Protein AF-A0A180FNV4-F1 (afdb_monomer)

Structure (mmCIF, N/CA/C/O backbone):
data_AF-A0A180FNV4-F1
#
_entry.id   AF-A0A180FNV4-F1
#
loop_
_atom_site.group_PDB
_atom_site.id
_atom_site.type_symbol
_atom_site.label_atom_id
_atom_site.label_alt_id
_atom_site.label_comp_id
_atom_site.label_asym_id
_atom_site.label_entity_id
_atom_site.label_seq_id
_atom_site.pdbx_PDB_ins_code
_atom_site.Cartn_x
_atom_site.Cartn_y
_atom_site.Cartn_z
_atom_site.occupancy
_atom_site.B_iso_or_equiv
_atom_site.auth_seq_id
_atom_site.auth_comp_id
_atom_site.auth_asym_id
_atom_site.auth_atom_id
_atom_site.pdbx_PDB_model_num
ATOM 1 N N . MET A 1 1 ? -26.289 5.966 24.936 1.00 64.12 1 MET A N 1
ATOM 2 C CA . MET A 1 1 ? -25.192 5.374 25.743 1.00 64.12 1 MET A CA 1
ATOM 3 C C . MET A 1 1 ? -24.768 6.321 26.864 1.00 64.12 1 MET A C 1
ATOM 5 O O . MET A 1 1 ? -25.242 6.117 27.969 1.00 64.12 1 MET A O 1
ATOM 9 N N . ARG A 1 2 ? -24.013 7.408 26.611 1.00 72.69 2 ARG A N 1
ATOM 10 C CA . ARG A 1 2 ? -23.673 8.396 27.668 1.00 72.69 2 ARG A CA 1
ATOM 11 C C . ARG A 1 2 ? -24.896 9.111 28.253 1.00 72.69 2 ARG A C 1
ATOM 13 O O . ARG A 1 2 ? -25.048 9.165 29.462 1.00 72.69 2 ARG A O 1
ATOM 20 N N . GLN A 1 3 ? -25.823 9.547 27.396 1.00 78.12 3 GLN A N 1
ATOM 21 C CA . GLN A 1 3 ? -27.130 10.078 27.822 1.00 78.12 3 GLN A CA 1
ATOM 22 C C . GLN A 1 3 ? -27.986 9.053 28.588 1.00 78.12 3 GLN A C 1
ATOM 24 O O . GLN A 1 3 ? -28.911 9.433 29.289 1.00 78.12 3 GLN A O 1
ATOM 29 N N . ALA A 1 4 ? -27.668 7.760 28.469 1.00 85.19 4 ALA A N 1
ATOM 30 C CA . ALA A 1 4 ? -28.333 6.681 29.194 1.00 85.19 4 ALA A CA 1
ATOM 31 C C . ALA A 1 4 ? -27.555 6.259 30.460 1.00 85.19 4 ALA A C 1
ATOM 33 O O . ALA A 1 4 ? -27.810 5.188 30.996 1.00 85.19 4 ALA A O 1
ATOM 34 N N . GLY A 1 5 ? -26.570 7.052 30.909 1.00 81.69 5 GLY A N 1
ATOM 35 C CA . GLY A 1 5 ? -25.791 6.788 32.126 1.00 81.69 5 GLY A CA 1
ATOM 36 C C . GLY A 1 5 ? -24.771 5.651 32.017 1.00 81.69 5 GLY A C 1
ATOM 37 O O . GLY A 1 5 ? -24.185 5.264 33.023 1.00 81.69 5 GLY A O 1
ATOM 38 N N . ILE A 1 6 ? -24.535 5.110 30.817 1.00 81.44 6 ILE A N 1
ATOM 39 C CA . ILE A 1 6 ? -23.569 4.025 30.615 1.00 81.44 6 ILE A CA 1
ATOM 40 C C . ILE A 1 6 ? -22.159 4.635 30.586 1.00 81.44 6 ILE A C 1
ATOM 42 O O . ILE A 1 6 ? -21.882 5.440 29.684 1.00 81.44 6 ILE A O 1
ATOM 46 N N . PRO A 1 7 ? -21.262 4.273 31.528 1.00 69.75 7 PRO A N 1
ATOM 47 C CA . PRO A 1 7 ? -19.890 4.756 31.526 1.00 69.75 7 PRO A CA 1
ATOM 48 C C . PRO A 1 7 ? -19.184 4.208 30.287 1.00 69.75 7 PRO A C 1
ATOM 50 O O . PRO A 1 7 ? -18.966 3.006 30.147 1.00 69.75 7 PRO A O 1
ATOM 53 N N . LEU A 1 8 ? -18.855 5.104 29.360 1.00 70.81 8 LEU A N 1
ATOM 54 C CA . LEU A 1 8 ? -18.006 4.775 28.226 1.00 70.81 8 LEU A CA 1
ATOM 55 C C . LEU A 1 8 ? -16.572 5.173 28.576 1.00 70.81 8 LEU A C 1
ATOM 57 O O . LEU A 1 8 ? -16.383 6.299 29.044 1.00 70.81 8 LEU A O 1
ATOM 61 N N . PRO A 1 9 ? -15.574 4.310 28.316 1.00 69.81 9 PRO A N 1
ATOM 62 C CA . PRO A 1 9 ? -14.176 4.699 28.421 1.00 69.81 9 PRO A CA 1
ATOM 63 C C . PRO A 1 9 ? -13.939 5.999 27.648 1.00 69.81 9 PRO A C 1
ATOM 65 O O . PRO A 1 9 ? -14.441 6.163 26.531 1.00 69.81 9 PRO A O 1
ATOM 68 N N . GLU A 1 10 ? -13.197 6.936 28.236 1.00 66.25 10 GLU A N 1
ATOM 69 C CA . GLU A 1 10 ? -12.712 8.074 27.466 1.00 66.25 10 GLU A CA 1
ATOM 70 C C . GLU A 1 10 ? -11.738 7.573 26.407 1.00 66.25 10 GLU A C 1
ATOM 72 O O . GLU A 1 10 ? -10.790 6.835 26.694 1.00 66.25 10 GLU A O 1
ATOM 77 N N . GLU A 1 11 ? -11.999 7.948 25.159 1.00 66.00 11 GLU A N 1
ATOM 78 C CA . GLU A 1 11 ? -11.097 7.603 24.078 1.00 66.00 11 GLU A CA 1
ATOM 79 C C . GLU A 1 11 ? -9.793 8.371 24.261 1.00 66.00 11 GLU A C 1
ATOM 81 O O . GLU A 1 11 ? -9.773 9.603 24.310 1.00 66.00 11 GLU A O 1
ATOM 86 N N . LYS A 1 12 ? -8.685 7.633 24.365 1.00 74.56 12 LYS A N 1
ATOM 87 C CA . LYS A 1 12 ? -7.359 8.243 24.388 1.00 74.56 12 LYS A CA 1
ATOM 88 C C . LYS A 1 12 ? -7.135 8.945 23.053 1.00 74.56 12 LYS A C 1
ATOM 90 O O . LYS A 1 12 ? -7.016 8.286 22.020 1.00 74.56 12 LYS A O 1
ATOM 95 N N . ARG A 1 13 ? -7.065 10.276 23.098 1.00 83.56 13 ARG A N 1
ATOM 96 C CA . ARG A 1 13 ? -6.615 11.098 21.972 1.00 83.56 13 ARG A CA 1
ATOM 97 C C . ARG A 1 13 ? -5.191 10.697 21.585 1.00 83.56 13 ARG A C 1
ATOM 99 O O . ARG A 1 13 ? -4.397 10.287 22.432 1.00 83.56 13 ARG A O 1
ATOM 106 N N . GLY A 1 14 ? -4.872 10.837 20.307 1.00 88.75 14 GLY A N 1
ATOM 107 C CA . GLY A 1 14 ? -3.588 10.457 19.731 1.00 88.75 14 GLY A CA 1
ATOM 108 C C . GLY A 1 14 ? -3.725 9.418 18.623 1.00 88.75 14 GLY A C 1
ATOM 109 O O . GLY A 1 14 ? -4.726 8.725 18.501 1.00 88.75 14 GLY A O 1
ATOM 110 N N . ILE A 1 15 ? -2.686 9.282 17.807 1.00 93.62 15 ILE A N 1
ATOM 111 C CA . ILE A 1 15 ? -2.648 8.248 16.770 1.00 93.62 15 ILE A CA 1
ATOM 112 C C . ILE A 1 15 ? -2.238 6.927 17.418 1.00 93.62 15 ILE A C 1
ATOM 114 O O . ILE A 1 15 ? -1.145 6.813 17.976 1.00 93.62 15 ILE A O 1
ATOM 118 N N . ARG A 1 16 ? -3.100 5.916 17.350 1.00 93.25 16 ARG A N 1
ATOM 119 C CA . ARG A 1 16 ? -2.854 4.6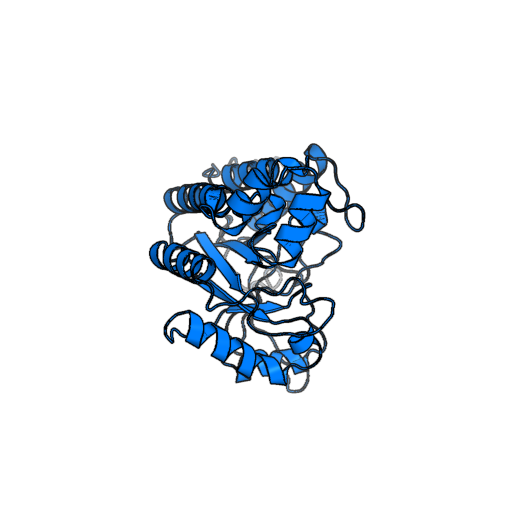00 17.947 1.00 93.25 16 ARG A CA 1
ATOM 120 C C . ARG A 1 16 ? -1.769 3.834 17.197 1.00 93.25 16 ARG A C 1
ATOM 122 O O . ARG A 1 16 ? -0.873 3.276 17.830 1.00 93.25 16 ARG A O 1
ATOM 129 N N . LYS A 1 17 ? -1.860 3.810 15.867 1.00 95.94 17 LYS A N 1
ATOM 130 C CA . LYS A 1 17 ? -0.947 3.072 14.992 1.00 95.94 17 LYS A CA 1
ATOM 131 C C . LYS A 1 17 ? -0.804 3.763 13.640 1.00 95.94 17 LYS A C 1
ATOM 133 O O . LYS A 1 17 ? -1.731 4.424 13.182 1.00 95.94 17 LYS A O 1
ATOM 138 N N . ILE A 1 18 ? 0.358 3.603 13.027 1.00 98.00 18 ILE A N 1
ATOM 139 C CA . ILE A 1 18 ? 0.720 4.137 11.721 1.00 98.00 18 ILE A CA 1
ATOM 140 C C . ILE A 1 18 ? 1.143 2.956 10.848 1.00 98.00 18 ILE A C 1
ATOM 142 O O . ILE A 1 18 ? 2.023 2.179 11.227 1.00 98.00 18 ILE A O 1
ATOM 146 N N . TYR A 1 19 ? 0.517 2.830 9.684 1.00 98.19 19 TYR A N 1
ATOM 147 C CA . TYR A 1 19 ? 0.890 1.880 8.646 1.00 98.19 19 TYR A CA 1
ATOM 148 C C . TYR A 1 19 ? 1.393 2.639 7.425 1.00 98.19 19 TYR A C 1
ATOM 150 O O . TYR A 1 19 ? 0.634 3.351 6.767 1.00 98.19 19 TYR A O 1
ATOM 158 N N . LEU A 1 20 ? 2.674 2.459 7.123 1.00 98.12 20 LEU A N 1
ATOM 159 C CA . LEU A 1 20 ? 3.317 2.983 5.924 1.00 98.12 20 LEU A CA 1
ATOM 160 C C . LEU A 1 20 ? 3.262 1.884 4.864 1.00 98.12 20 LEU A C 1
ATOM 162 O O . LEU A 1 20 ? 4.067 0.954 4.870 1.00 98.12 20 LEU A O 1
ATOM 166 N N . THR A 1 21 ? 2.243 1.921 4.014 1.00 98.31 21 THR A N 1
ATOM 167 C CA . THR A 1 21 ? 1.959 0.841 3.065 1.00 98.31 21 THR A CA 1
ATOM 168 C C . THR A 1 21 ? 2.435 1.181 1.659 1.00 98.31 21 THR A C 1
ATOM 170 O O . THR A 1 21 ? 2.366 2.335 1.234 1.00 98.31 21 THR A O 1
ATOM 173 N N . ARG A 1 22 ? 2.907 0.168 0.931 1.00 97.25 22 ARG A N 1
ATOM 174 C CA . ARG A 1 22 ? 3.453 0.294 -0.421 1.00 97.25 22 ARG A CA 1
ATOM 175 C C . ARG A 1 22 ? 2.861 -0.772 -1.320 1.00 97.25 22 ARG A C 1
ATOM 177 O O . ARG A 1 22 ? 2.972 -1.952 -0.989 1.00 97.25 22 ARG A O 1
ATOM 184 N N . ASP A 1 23 ? 2.355 -0.355 -2.467 1.00 96.62 23 ASP A N 1
ATOM 185 C CA . ASP A 1 23 ? 2.001 -1.271 -3.547 1.00 96.62 23 ASP A CA 1
ATOM 186 C C . ASP A 1 2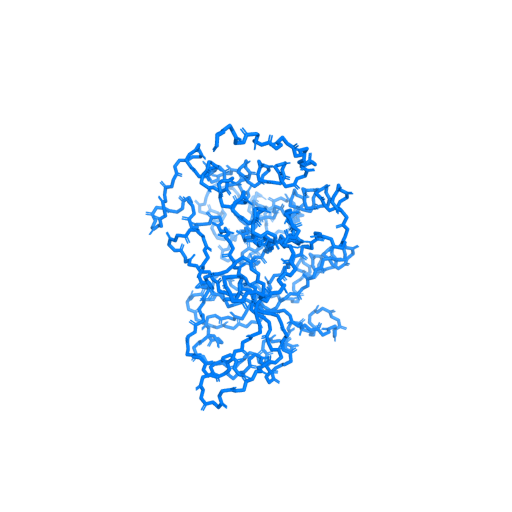3 ? 3.178 -1.291 -4.523 1.00 96.62 23 ASP A C 1
ATOM 188 O O . ASP A 1 23 ? 3.609 -0.262 -5.052 1.00 96.62 23 ASP A O 1
ATOM 192 N N . VAL A 1 24 ? 3.805 -2.462 -4.651 1.00 94.25 24 VAL A N 1
ATOM 193 C CA . VAL A 1 24 ? 5.009 -2.649 -5.466 1.00 94.25 24 VAL A CA 1
ATOM 194 C C . VAL A 1 24 ? 4.581 -3.075 -6.866 1.00 94.25 24 VAL A C 1
ATOM 196 O O . VAL A 1 24 ? 4.781 -4.219 -7.258 1.00 94.25 24 VAL A O 1
ATOM 199 N N . ASP A 1 25 ? 3.975 -2.170 -7.630 1.00 90.75 25 ASP A N 1
ATOM 200 C CA . ASP A 1 25 ? 3.419 -2.499 -8.957 1.00 90.75 25 ASP A CA 1
ATOM 201 C C . ASP A 1 25 ? 4.489 -2.478 -10.046 1.00 90.75 25 ASP A C 1
ATOM 203 O O . ASP A 1 25 ? 4.591 -3.366 -10.893 1.00 90.75 25 ASP A O 1
ATOM 207 N N . ALA A 1 26 ? 5.339 -1.454 -10.003 1.00 89.50 26 ALA A N 1
ATOM 208 C CA . ALA A 1 26 ? 6.386 -1.215 -10.983 1.00 89.50 26 ALA A CA 1
ATOM 209 C C . ALA A 1 26 ? 7.716 -0.927 -10.270 1.00 89.50 26 ALA A C 1
ATOM 211 O O . ALA A 1 26 ? 8.152 0.224 -10.218 1.00 89.50 26 ALA A O 1
ATOM 212 N N . PRO A 1 27 ? 8.403 -1.953 -9.732 1.00 89.50 27 PRO A N 1
ATOM 213 C CA . PRO A 1 27 ? 9.655 -1.768 -8.992 1.00 89.50 27 PRO A CA 1
ATOM 214 C C . PRO A 1 27 ? 10.792 -1.191 -9.849 1.00 89.50 27 PRO A C 1
ATOM 216 O O . PRO A 1 27 ? 11.736 -0.620 -9.310 1.00 89.50 27 PRO A O 1
ATOM 219 N N . PHE A 1 28 ? 10.709 -1.342 -11.177 1.00 89.75 28 PHE A N 1
ATOM 220 C CA . PHE A 1 28 ? 11.724 -0.899 -12.132 1.00 89.75 28 PHE A CA 1
ATOM 221 C C . PHE A 1 28 ? 11.090 -0.368 -13.419 1.00 89.75 28 PHE A C 1
ATOM 223 O O . PHE A 1 28 ? 10.106 -0.927 -13.910 1.00 89.75 28 PHE A O 1
ATOM 230 N N . LEU A 1 29 ? 11.712 0.644 -14.020 1.00 84.12 29 LEU A N 1
ATOM 231 C CA . LEU A 1 29 ? 11.295 1.247 -15.281 1.00 84.12 29 LEU A CA 1
ATOM 232 C C . LEU A 1 29 ? 11.951 0.577 -16.498 1.00 84.12 29 LEU A C 1
ATOM 234 O O . LEU A 1 29 ? 11.275 0.296 -17.490 1.00 84.12 29 LEU A O 1
ATOM 238 N N . TYR A 1 30 ? 13.257 0.297 -16.440 1.00 82.56 30 TYR A N 1
ATOM 239 C CA . TYR A 1 30 ? 14.044 -0.092 -17.623 1.00 82.56 30 TYR A CA 1
ATOM 240 C C . TYR A 1 30 ? 14.541 -1.537 -17.624 1.00 82.56 30 TYR A C 1
ATOM 242 O O . TYR A 1 30 ? 15.092 -2.002 -18.624 1.00 82.56 30 TYR A O 1
ATOM 250 N N . ARG A 1 31 ? 14.320 -2.280 -16.540 1.00 80.62 31 ARG A N 1
ATOM 251 C CA . ARG A 1 31 ? 14.880 -3.632 -16.381 1.00 80.62 31 ARG A CA 1
ATOM 252 C C . ARG A 1 31 ? 14.177 -4.736 -17.153 1.00 80.62 31 ARG A C 1
ATOM 254 O O . ARG A 1 31 ? 14.770 -5.777 -17.432 1.00 80.62 31 ARG A O 1
ATOM 261 N N . SER A 1 32 ? 12.928 -4.520 -17.548 1.00 78.88 32 SER A N 1
ATOM 262 C CA . SER A 1 32 ? 12.251 -5.437 -18.465 1.00 78.88 32 SER A CA 1
ATOM 263 C C . SER A 1 32 ? 12.742 -5.228 -19.904 1.00 78.88 32 SER A C 1
ATOM 265 O O . SER A 1 32 ? 13.242 -4.165 -20.260 1.00 78.88 32 SER A O 1
ATOM 267 N N . TRP A 1 33 ? 12.568 -6.219 -20.786 1.00 71.75 33 TRP A N 1
ATOM 268 C CA . TRP A 1 33 ? 12.849 -6.035 -22.221 1.00 71.75 33 TRP A CA 1
ATOM 269 C C . TRP A 1 33 ? 12.038 -4.887 -22.838 1.00 71.75 33 TRP A C 1
ATOM 271 O O . TRP A 1 33 ? 12.571 -4.135 -23.650 1.00 71.75 33 TRP A O 1
ATOM 281 N N . LYS A 1 34 ? 10.785 -4.701 -22.402 1.00 75.88 34 LYS A N 1
ATOM 282 C CA . LYS A 1 34 ? 9.965 -3.540 -22.782 1.00 75.88 34 LYS A CA 1
ATOM 283 C C . LYS A 1 34 ? 10.546 -2.235 -22.238 1.00 75.88 34 LYS A C 1
ATOM 285 O O . LYS A 1 34 ? 10.598 -1.250 -22.963 1.00 75.88 34 LYS A O 1
ATOM 290 N N . GLY A 1 35 ? 11.027 -2.249 -20.996 1.00 73.81 35 GLY A N 1
ATOM 291 C CA . GLY A 1 35 ? 11.746 -1.137 -20.383 1.00 73.81 35 GLY A CA 1
ATOM 292 C C . GLY A 1 35 ? 12.998 -0.756 -21.172 1.00 73.81 35 GLY A C 1
ATOM 293 O O . GLY A 1 35 ? 13.201 0.410 -21.472 1.00 73.81 35 GLY A O 1
ATOM 294 N N . PHE A 1 36 ? 13.792 -1.725 -21.621 1.00 72.81 36 PHE A N 1
ATOM 295 C CA . PHE A 1 36 ? 14.956 -1.459 -22.467 1.00 72.81 36 PHE A CA 1
ATOM 296 C C . PHE A 1 36 ? 14.584 -0.784 -23.795 1.00 72.81 36 PHE A C 1
ATOM 298 O O . PHE A 1 36 ? 15.202 0.211 -24.165 1.00 72.81 36 PHE A O 1
ATOM 305 N N . VAL A 1 37 ? 13.538 -1.267 -24.477 1.00 74.94 37 VAL A N 1
ATOM 306 C CA . VAL A 1 37 ? 13.023 -0.618 -25.698 1.00 74.94 37 VAL A CA 1
ATOM 307 C C . VAL A 1 37 ? 12.552 0.806 -25.399 1.00 74.94 37 VAL A C 1
ATOM 309 O O . VAL A 1 37 ? 12.909 1.729 -26.126 1.00 74.94 37 VAL A O 1
ATOM 312 N N . ARG A 1 38 ? 11.824 1.011 -24.296 1.00 78.56 38 ARG A N 1
ATOM 313 C CA . ARG A 1 38 ? 11.419 2.345 -23.833 1.00 78.56 38 ARG A CA 1
ATOM 314 C C . ARG A 1 38 ? 12.628 3.252 -23.587 1.00 78.56 38 ARG A C 1
ATOM 316 O O . ARG A 1 38 ? 12.633 4.378 -24.051 1.00 78.56 38 ARG A O 1
ATOM 323 N N . SER A 1 39 ? 13.683 2.743 -22.955 1.00 77.56 39 SER A N 1
ATOM 324 C CA . SER A 1 39 ? 14.920 3.491 -22.704 1.00 77.56 39 SER A CA 1
ATOM 325 C C . SER A 1 39 ? 15.589 3.991 -23.991 1.00 77.56 39 SER A C 1
ATOM 327 O O . SER A 1 39 ? 16.120 5.103 -24.021 1.00 77.56 39 SER A O 1
ATOM 329 N N . LEU A 1 40 ? 15.548 3.184 -25.058 1.00 74.56 40 LEU A N 1
ATOM 330 C CA . LEU A 1 40 ? 16.049 3.573 -26.378 1.00 74.56 40 LEU A CA 1
ATOM 331 C C . LEU A 1 40 ? 15.158 4.643 -27.029 1.00 74.56 40 LEU A C 1
ATOM 333 O O . LEU A 1 40 ? 15.683 5.597 -27.602 1.00 74.56 40 LEU A O 1
ATOM 337 N N . LEU A 1 41 ? 13.831 4.513 -26.907 1.00 77.19 41 LEU A N 1
ATOM 338 C CA . LEU A 1 41 ? 12.861 5.506 -27.393 1.00 77.19 41 LEU A CA 1
ATOM 339 C C . LEU A 1 41 ? 12.970 6.844 -26.649 1.00 77.19 41 LEU A C 1
ATOM 341 O O . LEU A 1 41 ? 12.878 7.896 -27.275 1.00 77.19 41 LEU A O 1
ATOM 345 N N . ASP A 1 42 ? 13.279 6.805 -25.352 1.00 77.38 42 ASP A N 1
ATOM 346 C CA . ASP A 1 42 ? 13.556 7.976 -24.510 1.00 77.38 42 ASP A CA 1
ATOM 347 C C . ASP A 1 42 ? 14.910 8.643 -24.850 1.00 77.38 42 ASP A C 1
ATOM 349 O O . ASP A 1 42 ? 15.367 9.536 -24.137 1.00 77.38 42 ASP A O 1
ATOM 353 N N . LYS A 1 43 ? 15.581 8.207 -25.930 1.00 77.19 43 LYS A N 1
ATOM 354 C CA . LYS A 1 43 ? 16.842 8.753 -26.464 1.00 77.19 43 LYS A CA 1
ATOM 355 C C . LYS A 1 43 ? 17.979 8.823 -25.439 1.00 77.19 43 LYS A C 1
ATOM 357 O O . LYS A 1 43 ? 18.898 9.624 -25.584 1.00 77.19 43 LYS A O 1
ATOM 362 N N . ARG A 1 44 ? 17.978 7.939 -24.436 1.00 71.12 44 ARG A N 1
ATOM 363 C CA . ARG A 1 44 ? 19.040 7.874 -23.413 1.00 71.12 44 ARG A CA 1
ATOM 364 C C . ARG A 1 44 ? 20.387 7.388 -23.964 1.00 71.12 44 ARG A C 1
ATOM 366 O O . ARG A 1 44 ? 21.413 7.555 -23.311 1.00 71.12 44 ARG A O 1
ATOM 373 N N . GLY A 1 45 ? 20.387 6.804 -25.162 1.00 75.38 45 GLY A N 1
ATOM 374 C CA . GLY A 1 45 ? 21.560 6.208 -25.797 1.00 75.38 45 GLY A CA 1
ATOM 375 C C . GLY A 1 45 ? 21.802 4.766 -25.344 1.00 75.38 45 GLY A C 1
ATOM 376 O O . GLY A 1 45 ? 21.480 4.379 -24.222 1.00 75.38 45 GLY A O 1
ATOM 377 N N . ILE A 1 46 ? 22.398 3.957 -26.226 1.00 75.69 46 ILE A N 1
ATOM 378 C CA . ILE A 1 46 ? 22.536 2.498 -26.054 1.00 75.69 46 ILE A CA 1
ATOM 379 C C . ILE A 1 46 ? 23.290 2.141 -24.763 1.00 75.69 46 ILE A C 1
ATOM 381 O O . ILE A 1 46 ? 22.871 1.245 -24.033 1.00 75.69 46 ILE A O 1
ATOM 385 N N . ALA A 1 47 ? 24.364 2.870 -24.441 1.00 75.00 47 ALA A N 1
ATOM 386 C CA . ALA A 1 47 ? 25.150 2.635 -23.230 1.00 75.00 47 ALA A CA 1
ATOM 387 C C . ALA A 1 47 ? 24.338 2.880 -21.944 1.00 75.00 47 ALA A C 1
ATOM 389 O O . ALA A 1 47 ? 24.388 2.073 -21.016 1.00 75.00 47 ALA A O 1
ATOM 390 N N . ALA A 1 48 ? 23.539 3.952 -21.896 1.00 72.88 48 ALA A N 1
ATOM 391 C CA . ALA A 1 48 ? 22.682 4.242 -20.749 1.00 72.88 48 ALA A CA 1
ATOM 392 C C . ALA A 1 48 ? 21.507 3.258 -20.648 1.00 72.88 48 ALA A C 1
ATOM 394 O O . ALA A 1 48 ? 21.133 2.874 -19.543 1.00 72.88 48 ALA A O 1
ATOM 395 N N . SER A 1 49 ? 20.961 2.797 -21.777 1.00 76.75 49 SER A N 1
ATOM 396 C CA . SER A 1 49 ? 19.914 1.768 -21.800 1.00 76.75 49 SER A CA 1
ATOM 397 C C . SER A 1 49 ? 20.427 0.407 -21.328 1.00 76.75 49 SER A C 1
ATOM 399 O O . SER A 1 49 ? 19.748 -0.274 -20.559 1.00 76.75 49 SER A O 1
ATOM 401 N N . LEU A 1 50 ? 21.648 0.022 -21.718 1.00 72.19 50 LEU A N 1
ATOM 402 C CA . LEU A 1 50 ? 22.310 -1.177 -21.197 1.00 72.19 50 LEU A CA 1
ATOM 403 C C . LEU A 1 50 ? 22.584 -1.044 -19.695 1.00 72.19 50 LEU A C 1
ATOM 405 O O . LEU A 1 50 ? 22.293 -1.974 -18.944 1.00 72.19 50 LEU A O 1
ATOM 409 N N . LYS A 1 51 ? 23.055 0.125 -19.240 1.00 76.25 51 LYS A N 1
ATOM 410 C CA . LYS A 1 51 ? 23.251 0.412 -17.813 1.00 76.25 51 LYS A CA 1
ATOM 411 C C . LYS A 1 51 ? 21.937 0.381 -17.025 1.00 76.25 51 LYS A C 1
ATOM 413 O O . LYS A 1 51 ? 21.921 -0.155 -15.929 1.00 76.25 51 LYS A O 1
ATOM 418 N N . GLY A 1 52 ? 20.833 0.890 -17.568 1.00 73.56 52 GLY A N 1
ATOM 419 C CA . GLY A 1 52 ? 19.522 0.831 -16.909 1.00 73.56 52 GLY A CA 1
ATOM 420 C C . GLY A 1 52 ? 18.980 -0.594 -16.771 1.00 73.56 52 GLY A C 1
ATOM 421 O O . GLY A 1 52 ? 18.303 -0.910 -15.799 1.00 73.56 52 GLY A O 1
ATOM 422 N N . LYS A 1 53 ? 19.306 -1.478 -17.719 1.00 77.94 53 LYS A N 1
ATOM 423 C CA . LYS A 1 53 ? 18.864 -2.874 -17.683 1.00 77.94 53 LYS A CA 1
ATOM 424 C C . LYS A 1 53 ? 19.741 -3.777 -16.814 1.00 77.94 53 LYS A C 1
ATOM 426 O O . LYS A 1 53 ? 19.205 -4.596 -16.076 1.00 77.94 53 LYS A O 1
ATOM 431 N N . PHE A 1 54 ? 21.062 -3.661 -16.941 1.00 81.75 54 PHE A N 1
ATOM 432 C CA . PHE A 1 54 ? 22.031 -4.582 -16.329 1.00 81.75 54 PHE A CA 1
ATOM 433 C C . PHE A 1 54 ? 22.847 -3.961 -15.191 1.00 81.75 54 PHE A C 1
ATOM 435 O O . PHE A 1 54 ? 23.599 -4.666 -14.525 1.00 81.75 54 PHE A O 1
ATOM 442 N N . GLY A 1 55 ? 22.751 -2.648 -14.986 1.00 81.06 55 GLY A N 1
ATOM 443 C CA . GLY A 1 55 ? 23.436 -1.952 -13.902 1.00 81.06 55 GLY A CA 1
ATOM 444 C C . GLY A 1 55 ? 22.758 -2.158 -12.551 1.00 81.06 55 GLY A C 1
ATOM 445 O O . GLY A 1 55 ? 21.790 -2.908 -12.427 1.00 81.06 55 GLY A O 1
ATOM 446 N N . ALA A 1 56 ? 23.283 -1.473 -11.537 1.00 85.31 56 ALA A N 1
ATOM 447 C CA . ALA A 1 56 ? 22.787 -1.541 -10.168 1.00 85.31 56 ALA A CA 1
ATOM 448 C C . ALA A 1 56 ? 21.331 -1.027 -10.050 1.00 85.31 56 ALA A C 1
ATOM 450 O O . ALA A 1 56 ? 20.973 -0.092 -10.778 1.00 85.31 56 ALA A O 1
ATOM 451 N N . PRO A 1 57 ? 20.496 -1.610 -9.161 1.00 84.88 57 PRO A N 1
ATOM 452 C CA . PRO A 1 57 ? 19.097 -1.208 -8.984 1.00 84.88 57 PRO A CA 1
ATOM 453 C C . PRO A 1 57 ? 18.892 0.277 -8.757 1.00 84.88 57 PRO A C 1
ATOM 455 O O . PRO A 1 57 ? 17.983 0.866 -9.327 1.00 84.88 57 PRO A O 1
ATOM 458 N N . GLU A 1 58 ? 19.803 0.885 -8.014 1.00 84.31 58 GLU A N 1
ATOM 459 C CA . GLU A 1 58 ? 19.806 2.287 -7.621 1.00 84.31 58 GLU A CA 1
ATOM 460 C C . GLU A 1 58 ? 19.925 3.248 -8.815 1.00 84.31 58 GLU A C 1
ATOM 462 O O . GLU A 1 58 ? 19.661 4.439 -8.684 1.00 84.31 58 GLU A O 1
ATOM 467 N N . GLY A 1 59 ? 20.314 2.751 -9.994 1.00 81.50 59 GLY A N 1
ATOM 468 C CA . GLY A 1 59 ? 20.326 3.529 -11.232 1.00 81.50 59 GLY A CA 1
ATOM 469 C C . GLY A 1 59 ? 18.983 3.576 -11.971 1.00 81.50 59 GLY A C 1
ATOM 470 O O . GLY A 1 59 ? 18.859 4.332 -12.939 1.00 81.50 59 GLY A O 1
ATOM 471 N N . ASP A 1 60 ? 17.995 2.768 -11.576 1.00 87.50 60 ASP A N 1
ATOM 472 C CA . ASP A 1 60 ? 16.665 2.769 -12.186 1.00 87.50 60 ASP A CA 1
ATOM 473 C C . ASP A 1 60 ? 15.781 3.857 -11.543 1.00 87.50 60 ASP A C 1
ATOM 475 O O . ASP A 1 60 ? 15.650 3.885 -10.321 1.00 87.50 60 ASP A O 1
ATOM 479 N N . PRO A 1 61 ? 15.131 4.744 -12.324 1.00 86.38 61 PRO A N 1
ATOM 480 C CA . PRO A 1 61 ? 14.336 5.834 -11.755 1.00 86.38 61 PRO A CA 1
ATOM 481 C C . PRO A 1 61 ? 13.169 5.406 -10.865 1.00 86.38 61 PRO A C 1
ATOM 483 O O . PRO A 1 61 ? 12.718 6.216 -10.059 1.00 86.38 61 PRO A O 1
ATOM 486 N N . TYR A 1 62 ? 12.645 4.188 -11.033 1.00 90.19 62 TYR A N 1
ATOM 487 C CA . TYR A 1 62 ? 11.556 3.669 -10.197 1.00 90.19 62 TYR A CA 1
ATOM 488 C C . TYR A 1 62 ? 12.073 2.970 -8.937 1.00 90.19 62 TYR A C 1
ATOM 490 O O . TYR A 1 62 ? 11.289 2.697 -8.027 1.00 90.19 62 TYR A O 1
ATOM 498 N N . TYR A 1 63 ? 13.382 2.724 -8.831 1.00 91.50 63 TYR A N 1
ATOM 499 C CA . TYR A 1 63 ? 13.983 2.124 -7.647 1.00 91.50 63 TYR A CA 1
ATOM 500 C C . TYR A 1 63 ? 14.281 3.173 -6.569 1.00 91.50 63 TYR A C 1
ATOM 502 O O . TYR A 1 63 ? 15.421 3.524 -6.277 1.00 91.50 63 TYR A O 1
ATOM 510 N N . THR A 1 64 ? 13.219 3.675 -5.954 1.00 92.50 64 THR A N 1
ATOM 511 C CA . THR A 1 64 ? 13.246 4.721 -4.917 1.00 92.50 64 THR A CA 1
ATOM 512 C C . THR A 1 64 ? 13.227 4.152 -3.494 1.00 92.50 64 THR A C 1
ATOM 514 O O . THR A 1 64 ? 13.206 4.893 -2.510 1.00 92.50 64 THR A O 1
ATOM 517 N N . PHE A 1 65 ? 13.273 2.820 -3.364 1.00 94.62 65 PHE A N 1
ATOM 518 C CA . PHE A 1 65 ? 13.240 2.113 -2.083 1.00 94.62 65 PHE A CA 1
ATOM 519 C C . PHE A 1 65 ? 14.287 2.589 -1.065 1.00 94.62 65 PHE A C 1
ATOM 521 O O . PHE A 1 65 ? 13.925 2.682 0.103 1.00 94.62 65 PHE A O 1
ATOM 528 N N . PRO A 1 66 ? 15.539 2.942 -1.433 1.00 93.81 66 PRO A N 1
ATOM 529 C CA . PRO A 1 66 ? 16.499 3.460 -0.457 1.00 93.81 66 PRO A CA 1
ATOM 530 C C . PRO A 1 66 ? 16.026 4.727 0.277 1.00 93.81 66 PRO A C 1
ATOM 532 O O . PRO A 1 66 ? 16.218 4.836 1.488 1.00 93.81 66 PRO A O 1
ATOM 535 N N . ASP A 1 67 ? 15.388 5.668 -0.425 1.00 92.19 67 ASP A N 1
ATOM 536 C CA . ASP A 1 67 ? 14.855 6.897 0.181 1.00 92.19 67 ASP A CA 1
ATOM 537 C C . ASP A 1 67 ? 13.599 6.623 1.011 1.00 92.19 67 ASP A C 1
ATOM 539 O O . ASP A 1 67 ? 13.410 7.226 2.070 1.00 92.19 67 ASP A O 1
ATOM 543 N N . ILE A 1 68 ? 12.764 5.692 0.545 1.00 94.75 68 ILE A N 1
ATOM 544 C CA . ILE A 1 68 ? 11.584 5.211 1.268 1.00 94.75 68 ILE A CA 1
ATOM 545 C C . ILE A 1 68 ? 11.999 4.560 2.590 1.00 94.75 68 ILE A C 1
ATOM 547 O O . ILE A 1 68 ? 11.488 4.935 3.640 1.00 94.75 68 ILE A O 1
ATOM 551 N N . PHE A 1 69 ? 12.956 3.628 2.555 1.00 95.94 69 PHE A N 1
ATOM 552 C CA . PHE A 1 69 ? 13.448 2.940 3.747 1.00 95.94 69 PHE A CA 1
ATOM 553 C C . PHE A 1 69 ? 13.987 3.926 4.773 1.00 95.94 69 PHE A C 1
ATOM 555 O O . PHE A 1 69 ? 13.616 3.828 5.934 1.00 95.94 69 PHE A O 1
ATOM 562 N N . ARG A 1 70 ? 14.787 4.908 4.340 1.00 95.56 70 ARG A N 1
ATOM 563 C CA . ARG A 1 70 ? 15.347 5.929 5.231 1.00 95.56 70 ARG A CA 1
ATOM 564 C C . ARG A 1 70 ? 14.255 6.703 5.974 1.00 95.56 70 ARG A C 1
ATOM 566 O O . ARG A 1 70 ? 14.337 6.867 7.185 1.00 95.56 70 ARG A O 1
ATOM 573 N N . GLN A 1 71 ? 13.242 7.177 5.251 1.00 95.69 71 GLN A N 1
ATOM 574 C CA . GLN A 1 71 ? 12.151 7.967 5.829 1.00 95.69 71 GLN A CA 1
ATOM 575 C C . GLN A 1 71 ? 11.255 7.134 6.756 1.00 95.69 71 GLN A C 1
ATOM 577 O O . GLN A 1 71 ? 10.903 7.581 7.847 1.00 95.69 71 GLN A O 1
ATOM 582 N N . ASP A 1 72 ? 10.920 5.910 6.342 1.00 95.94 72 ASP A N 1
ATOM 583 C CA . ASP A 1 72 ? 10.129 4.975 7.143 1.00 95.94 72 ASP A CA 1
ATOM 584 C C . ASP A 1 72 ? 10.861 4.581 8.441 1.00 95.94 72 ASP A C 1
ATOM 586 O O . ASP A 1 72 ? 10.258 4.575 9.515 1.00 95.94 72 ASP A O 1
ATOM 590 N N . GLU A 1 73 ? 12.161 4.274 8.350 1.00 95.06 73 GLU A N 1
ATOM 591 C CA . GLU A 1 73 ? 13.024 3.942 9.491 1.00 95.06 73 GLU A CA 1
ATOM 592 C C . GLU A 1 73 ? 13.117 5.110 10.469 1.00 95.06 73 GLU A C 1
ATOM 594 O O . GLU A 1 73 ? 12.885 4.910 11.658 1.00 95.06 73 GLU A O 1
ATOM 599 N N . GLN A 1 74 ? 13.343 6.328 9.971 1.00 94.88 74 GLN A N 1
ATOM 600 C CA . GLN A 1 74 ? 13.410 7.529 10.801 1.00 94.88 74 GLN A CA 1
ATOM 601 C C . GLN A 1 74 ? 12.116 7.749 11.595 1.00 94.88 74 GLN A C 1
ATOM 603 O O . GLN A 1 74 ? 12.162 7.977 12.804 1.00 94.88 74 GLN A O 1
ATOM 608 N N . LEU A 1 75 ? 10.944 7.655 10.953 1.00 95.44 75 LEU A N 1
ATOM 609 C CA . LEU A 1 75 ? 9.683 7.794 11.683 1.00 95.44 75 LEU A CA 1
ATOM 610 C C . LEU A 1 75 ? 9.528 6.676 12.719 1.00 95.44 75 LEU A C 1
ATOM 612 O O . LEU A 1 75 ? 9.106 6.930 13.846 1.00 95.44 75 LEU A O 1
ATOM 616 N N . ARG A 1 76 ? 9.863 5.438 12.349 1.00 94.69 76 ARG A N 1
ATOM 617 C CA . ARG A 1 76 ? 9.741 4.276 13.230 1.00 94.69 76 ARG A CA 1
ATOM 618 C C . ARG A 1 76 ? 10.657 4.366 14.453 1.00 94.69 76 ARG A C 1
ATOM 620 O O . ARG A 1 76 ? 10.208 4.021 15.541 1.00 94.69 76 ARG A O 1
ATOM 627 N N . GLU A 1 77 ? 11.873 4.880 14.304 1.00 93.00 77 GLU A N 1
ATOM 628 C CA . GLU A 1 77 ? 12.786 5.164 15.419 1.00 93.00 77 GLU A CA 1
ATOM 629 C C . GLU A 1 77 ? 12.205 6.212 16.380 1.00 93.00 77 GLU A C 1
ATOM 631 O O . GLU A 1 77 ? 12.312 6.060 17.595 1.00 93.00 77 GLU A O 1
ATOM 636 N N . LEU A 1 78 ? 11.528 7.237 15.851 1.00 93.31 78 LEU A N 1
ATOM 637 C CA . LEU A 1 78 ? 10.935 8.315 16.649 1.00 93.31 78 LEU A CA 1
ATOM 638 C C . LEU A 1 78 ? 9.667 7.886 17.403 1.00 93.31 78 LEU A C 1
ATOM 640 O O . LEU A 1 78 ? 9.482 8.260 18.561 1.00 93.31 78 LEU A O 1
ATOM 644 N N . VAL A 1 79 ? 8.776 7.115 16.771 1.00 92.62 79 VAL A N 1
ATOM 645 C CA . VAL A 1 79 ? 7.473 6.744 17.371 1.00 92.62 79 VAL A CA 1
ATOM 646 C C . VAL A 1 79 ? 7.445 5.342 17.987 1.00 92.62 79 VAL A C 1
ATOM 648 O O . VAL A 1 79 ? 6.514 5.015 18.732 1.00 92.62 79 VAL A O 1
ATOM 651 N N . GLY A 1 80 ? 8.449 4.519 17.687 1.00 90.88 80 GLY A N 1
ATOM 652 C CA . GLY A 1 80 ? 8.614 3.143 18.141 1.00 90.88 80 GLY A CA 1
ATOM 653 C C . GLY A 1 80 ? 7.955 2.089 17.240 1.00 90.88 80 GLY A C 1
ATOM 654 O O . GLY A 1 80 ? 6.848 2.270 16.718 1.00 90.88 80 GLY A O 1
ATOM 655 N N . ASP A 1 81 ? 8.593 0.918 17.151 1.00 85.56 81 ASP A N 1
ATOM 656 C CA . ASP A 1 81 ? 8.166 -0.235 16.332 1.00 85.56 81 ASP A CA 1
ATOM 657 C C . ASP A 1 81 ? 6.750 -0.738 16.642 1.00 85.56 81 ASP A C 1
ATOM 659 O O . ASP A 1 81 ? 6.064 -1.324 15.801 1.00 85.56 81 ASP A O 1
ATOM 663 N N . ASN A 1 82 ? 6.272 -0.536 17.868 1.00 87.62 82 ASN A N 1
ATOM 664 C CA . ASN A 1 82 ? 4.922 -0.949 18.247 1.00 87.62 82 ASN A CA 1
ATOM 665 C C . ASN A 1 82 ? 3.842 -0.034 17.655 1.00 87.62 82 ASN A C 1
ATOM 667 O O . ASN A 1 82 ? 2.706 -0.478 17.478 1.00 87.62 82 ASN A O 1
ATOM 671 N N . ARG A 1 83 ? 4.190 1.215 17.324 1.00 92.75 83 ARG A N 1
ATOM 672 C CA . ARG A 1 83 ? 3.260 2.217 16.791 1.00 92.75 83 ARG A CA 1
ATOM 673 C C . ARG A 1 83 ? 3.387 2.413 15.289 1.00 92.75 83 ARG A C 1
ATOM 675 O O . ARG A 1 83 ? 2.377 2.736 14.679 1.00 92.75 83 ARG A O 1
ATOM 682 N N . CYS A 1 84 ? 4.556 2.199 14.689 1.00 96.56 84 CYS A N 1
ATOM 683 C CA . CYS A 1 84 ? 4.757 2.339 13.245 1.00 96.56 84 CYS A CA 1
ATOM 684 C C . CYS A 1 84 ? 5.166 1.014 12.597 1.00 96.56 84 CYS A C 1
ATOM 686 O O . CYS A 1 84 ? 6.078 0.333 13.067 1.00 96.56 84 CYS A O 1
ATOM 688 N N . ARG A 1 85 ? 4.494 0.644 11.503 1.00 96.88 85 ARG A N 1
ATOM 689 C CA . ARG A 1 85 ? 4.816 -0.542 10.701 1.00 96.88 85 ARG A CA 1
ATOM 690 C C . ARG A 1 85 ? 4.833 -0.191 9.219 1.00 96.88 85 ARG A C 1
ATOM 692 O O . ARG A 1 85 ? 3.851 0.338 8.706 1.00 96.88 85 ARG A O 1
ATOM 699 N N . SER A 1 86 ? 5.902 -0.567 8.524 1.00 97.44 86 SER A N 1
ATOM 700 C CA . SER A 1 86 ? 5.920 -0.557 7.060 1.00 97.44 86 SER A CA 1
ATOM 701 C C . SER A 1 86 ? 5.381 -1.875 6.509 1.00 97.44 86 SER A C 1
ATOM 703 O O . SER A 1 86 ? 5.714 -2.944 7.030 1.00 97.44 86 SER A O 1
ATOM 705 N N . VAL A 1 87 ? 4.565 -1.800 5.460 1.00 98.12 87 VAL A N 1
ATOM 706 C CA . VAL A 1 87 ? 3.945 -2.953 4.793 1.00 98.12 87 VAL A CA 1
ATOM 707 C C . VAL A 1 87 ? 4.164 -2.848 3.289 1.00 98.12 87 VAL A C 1
ATOM 709 O O . VAL A 1 87 ? 3.875 -1.811 2.700 1.00 98.12 87 VAL A O 1
ATOM 712 N N . TYR A 1 88 ? 4.646 -3.916 2.662 1.00 98.38 88 TYR A N 1
ATOM 713 C CA . TYR A 1 88 ? 4.898 -3.968 1.223 1.00 98.38 88 TYR A CA 1
ATOM 714 C C . TYR A 1 88 ? 4.041 -5.059 0.587 1.00 98.38 88 TYR A C 1
ATOM 716 O O . TYR A 1 88 ? 4.198 -6.240 0.909 1.00 98.38 88 TYR A O 1
ATOM 724 N N . PHE A 1 89 ? 3.145 -4.664 -0.313 1.00 98.31 89 PHE A N 1
ATOM 725 C CA . PHE A 1 89 ? 2.265 -5.551 -1.058 1.00 98.31 89 PHE A CA 1
ATOM 726 C C . PHE A 1 89 ? 2.885 -5.884 -2.418 1.00 98.31 89 PHE A C 1
ATOM 728 O O . PHE A 1 89 ? 3.229 -4.991 -3.192 1.00 98.31 89 PHE A O 1
ATOM 735 N N . PHE A 1 90 ? 3.045 -7.179 -2.704 1.00 97.75 90 PHE A N 1
ATOM 736 C CA . PHE A 1 90 ? 3.645 -7.674 -3.948 1.00 97.75 90 PHE A CA 1
ATOM 737 C C . PHE A 1 90 ? 2.630 -8.416 -4.810 1.00 97.75 90 PHE A C 1
ATOM 739 O O . PHE A 1 90 ? 1.928 -9.306 -4.320 1.00 97.75 90 PHE A O 1
ATOM 746 N N . ILE A 1 91 ? 2.627 -8.112 -6.108 1.00 95.25 91 ILE A N 1
ATOM 747 C CA . ILE A 1 91 ? 1.851 -8.856 -7.100 1.00 95.25 91 ILE A CA 1
ATOM 748 C C . ILE A 1 91 ? 2.532 -10.207 -7.326 1.00 95.25 91 ILE A C 1
ATOM 750 O O . ILE A 1 91 ? 3.730 -10.291 -7.609 1.00 95.25 91 ILE A O 1
ATOM 754 N N . ALA A 1 92 ? 1.758 -11.282 -7.196 1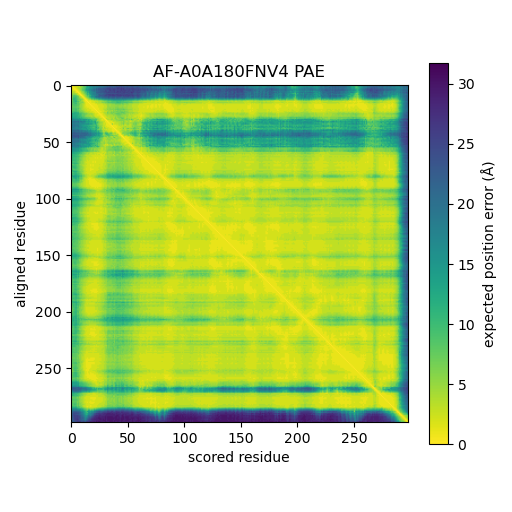.00 95.44 92 ALA A N 1
ATOM 755 C CA . ALA A 1 92 ? 2.248 -12.658 -7.307 1.00 95.44 92 ALA A CA 1
ATOM 756 C C . ALA A 1 92 ? 1.499 -13.494 -8.360 1.00 95.44 92 ALA A C 1
ATOM 758 O O . ALA A 1 92 ? 1.657 -14.718 -8.415 1.00 95.44 92 ALA A O 1
ATOM 759 N N . GLY A 1 93 ? 0.697 -12.842 -9.200 1.00 93.94 93 GLY A N 1
ATOM 760 C CA . GLY A 1 93 ? -0.109 -13.465 -10.240 1.00 93.94 93 GLY A CA 1
ATOM 761 C C . GLY A 1 93 ? -0.774 -12.434 -11.143 1.00 93.94 93 GLY A C 1
ATOM 762 O O . GLY A 1 93 ? -0.250 -11.334 -11.307 1.00 93.94 93 GLY A O 1
ATOM 763 N N . GLY A 1 94 ? -1.905 -12.819 -11.726 1.00 93.62 94 GLY A N 1
ATOM 764 C CA . GLY A 1 94 ? -2.652 -11.990 -12.663 1.00 93.62 94 GLY A CA 1
ATOM 765 C C . GLY A 1 94 ? -2.106 -11.983 -14.089 1.00 93.62 94 GLY A C 1
ATOM 766 O O . GLY A 1 94 ? -0.897 -11.965 -14.325 1.00 93.62 94 GLY A O 1
ATOM 767 N N . ASN A 1 95 ? -3.016 -11.999 -15.060 1.00 93.25 95 ASN A N 1
ATOM 768 C CA . ASN A 1 95 ? -2.705 -11.917 -16.489 1.00 93.25 95 ASN A CA 1
ATOM 769 C C . ASN A 1 95 ? -3.557 -10.876 -17.226 1.00 93.25 95 ASN A C 1
ATOM 771 O O . ASN A 1 95 ? -3.534 -10.830 -18.463 1.00 93.25 95 ASN A O 1
ATOM 775 N N . THR A 1 96 ? -4.330 -10.053 -16.511 1.00 93.44 96 THR A N 1
ATOM 776 C CA . THR A 1 96 ? -5.164 -9.047 -17.171 1.00 93.44 96 THR A CA 1
ATOM 777 C C . THR A 1 96 ? -4.322 -7.879 -17.687 1.00 93.44 96 THR A C 1
ATOM 779 O O . THR A 1 96 ? -3.099 -7.811 -17.530 1.00 93.44 96 THR A O 1
ATOM 782 N N . LYS A 1 97 ? -4.967 -6.941 -18.387 1.00 92.75 97 LYS A N 1
ATOM 783 C CA . LYS A 1 97 ? -4.287 -5.716 -18.831 1.00 92.75 97 LYS A CA 1
ATOM 784 C C . LYS A 1 97 ? -3.939 -4.816 -17.642 1.00 92.75 97 LYS A C 1
ATOM 786 O O . LYS A 1 97 ? -2.920 -4.138 -17.710 1.00 92.75 97 LYS A O 1
ATOM 791 N N . GLU A 1 98 ? -4.771 -4.845 -16.605 1.00 93.31 98 GLU A N 1
ATOM 792 C CA . GLU A 1 98 ? -4.629 -4.116 -15.349 1.00 93.31 98 GLU A CA 1
ATOM 793 C C . GLU A 1 98 ? -3.416 -4.603 -14.562 1.00 93.31 98 GLU A C 1
ATOM 795 O O . GLU A 1 98 ? -2.684 -3.780 -14.045 1.00 93.31 98 GLU A O 1
ATOM 800 N N . ASP A 1 99 ? -3.126 -5.907 -14.572 1.00 91.44 99 ASP A N 1
ATOM 801 C CA . ASP A 1 99 ? -1.999 -6.515 -13.842 1.00 91.44 99 ASP A CA 1
ATOM 802 C C . ASP A 1 99 ? -0.608 -6.204 -14.418 1.00 91.44 99 ASP A C 1
ATOM 804 O O . ASP A 1 99 ? 0.410 -6.732 -13.962 1.00 91.44 99 ASP A O 1
ATOM 808 N N . LYS A 1 100 ? -0.539 -5.371 -15.459 1.00 88.62 100 LYS A N 1
ATOM 809 C CA . LYS A 1 100 ? 0.722 -4.938 -16.062 1.00 88.62 100 LYS A CA 1
ATOM 810 C C . LYS A 1 100 ? 1.224 -3.667 -15.366 1.00 88.62 100 LYS A C 1
ATOM 812 O O . LYS A 1 100 ? 0.435 -2.763 -15.127 1.00 88.62 100 LYS A O 1
ATOM 817 N N . PRO A 1 101 ? 2.549 -3.510 -15.203 1.00 88.88 101 PRO A N 1
ATOM 818 C CA . PRO A 1 101 ? 3.605 -4.386 -15.705 1.00 88.88 101 PRO A CA 1
ATOM 819 C C . PRO A 1 101 ? 3.857 -5.607 -14.808 1.00 88.88 101 PRO A C 1
ATOM 821 O O . PRO A 1 101 ? 3.904 -5.505 -13.593 1.00 88.88 101 PRO A O 1
ATOM 824 N N . HIS A 1 102 ? 4.143 -6.759 -15.418 1.00 87.00 102 HIS A N 1
ATOM 825 C CA . HIS A 1 102 ? 4.559 -7.938 -14.658 1.00 87.00 102 HIS A CA 1
ATOM 826 C C . HIS A 1 102 ? 6.058 -7.906 -14.352 1.00 87.00 102 HIS A C 1
ATOM 828 O O . HIS A 1 102 ? 6.884 -7.635 -15.233 1.00 87.00 102 HIS A O 1
ATOM 834 N N . TYR A 1 103 ? 6.412 -8.304 -13.135 1.00 90.88 103 TYR A N 1
ATOM 835 C CA . TYR A 1 103 ? 7.774 -8.647 -12.745 1.00 90.88 103 TYR A CA 1
ATOM 836 C C . TYR A 1 103 ? 7.807 -10.048 -12.130 1.00 90.88 103 TYR A C 1
ATOM 838 O O . TYR A 1 103 ? 6.829 -10.550 -11.585 1.00 90.88 103 TYR A O 1
ATOM 846 N N . SER A 1 104 ? 8.951 -10.721 -12.255 1.00 91.50 104 SER A N 1
ATOM 847 C CA . SER A 1 104 ? 9.122 -12.056 -11.685 1.00 91.50 104 SER A CA 1
ATOM 848 C C . SER A 1 104 ? 9.615 -11.946 -10.253 1.00 91.50 104 SER A C 1
ATOM 850 O O . SER A 1 104 ? 10.697 -11.410 -10.019 1.00 91.50 104 SER A O 1
ATOM 852 N N . LEU A 1 105 ? 8.900 -12.561 -9.313 1.00 94.19 105 LEU A N 1
ATOM 853 C CA . LEU A 1 105 ? 9.368 -12.697 -7.933 1.00 94.19 105 LEU A CA 1
ATOM 854 C C . LEU A 1 105 ? 10.676 -13.497 -7.818 1.00 94.19 105 LEU A C 1
ATOM 856 O O . LEU A 1 105 ? 11.343 -13.416 -6.797 1.00 94.19 105 LEU A O 1
ATOM 860 N N . ARG A 1 106 ? 11.074 -14.259 -8.850 1.00 91.75 106 ARG A N 1
ATOM 861 C CA . ARG A 1 106 ? 12.360 -14.986 -8.891 1.00 91.75 106 ARG A CA 1
ATOM 862 C C . ARG A 1 106 ? 13.523 -14.141 -9.409 1.00 91.75 106 ARG A C 1
ATOM 864 O O . ARG A 1 106 ? 14.654 -14.616 -9.407 1.00 91.75 106 ARG A O 1
ATOM 871 N N . ASN A 1 107 ? 13.257 -12.936 -9.912 1.00 92.31 107 ASN A N 1
ATOM 872 C CA . ASN A 1 107 ? 14.305 -12.039 -10.382 1.00 92.31 107 ASN A CA 1
ATOM 873 C C . ASN A 1 107 ? 15.254 -11.683 -9.220 1.00 92.31 107 ASN A C 1
ATOM 875 O O . ASN A 1 107 ? 14.801 -11.466 -8.098 1.00 92.31 107 ASN A O 1
ATOM 879 N N . SER A 1 108 ? 16.562 -11.628 -9.489 1.00 92.25 108 SER A N 1
ATOM 880 C CA . SER A 1 108 ? 17.596 -11.379 -8.476 1.00 92.25 108 SER A CA 1
ATOM 881 C C . SER A 1 108 ? 17.416 -10.052 -7.745 1.00 92.25 108 SER A C 1
ATOM 883 O O . SER A 1 108 ? 17.610 -10.010 -6.531 1.00 92.25 108 SER A O 1
ATOM 885 N N . ASP A 1 109 ? 17.001 -9.003 -8.456 1.00 92.94 109 ASP A N 1
ATOM 886 C CA . ASP A 1 109 ? 16.811 -7.664 -7.901 1.00 92.94 109 ASP A CA 1
ATOM 887 C C . ASP A 1 109 ? 15.557 -7.613 -7.020 1.00 92.94 109 ASP A C 1
ATOM 889 O O . ASP A 1 109 ? 15.576 -7.028 -5.942 1.00 92.94 109 ASP A O 1
ATOM 893 N N . ILE A 1 110 ? 14.481 -8.301 -7.423 1.00 95.00 110 ILE A N 1
ATOM 894 C CA . ILE A 1 110 ? 13.282 -8.460 -6.582 1.00 95.00 110 ILE A CA 1
ATOM 895 C C . ILE A 1 110 ? 13.605 -9.282 -5.334 1.00 95.00 110 ILE A C 1
ATOM 897 O O . ILE A 1 110 ? 13.208 -8.925 -4.231 1.00 95.00 110 ILE A O 1
ATOM 901 N N . GLN A 1 111 ? 14.372 -10.361 -5.477 1.00 95.88 111 GLN A N 1
ATOM 902 C CA . GLN A 1 111 ? 14.825 -11.168 -4.346 1.00 95.88 111 GLN A CA 1
ATOM 903 C C . GLN A 1 111 ? 15.738 -10.373 -3.402 1.00 95.88 111 GLN A C 1
ATOM 905 O O . GLN A 1 111 ? 15.671 -10.547 -2.185 1.00 95.88 111 GLN A O 1
ATOM 910 N N . GLN A 1 112 ? 16.577 -9.482 -3.936 1.00 94.88 112 GLN A N 1
ATOM 911 C CA . GLN A 1 112 ? 17.359 -8.542 -3.136 1.00 94.88 112 GLN A CA 1
ATOM 912 C C . GLN A 1 112 ? 16.453 -7.563 -2.385 1.00 94.88 112 GLN A C 1
ATOM 914 O O . GLN A 1 112 ? 16.644 -7.394 -1.183 1.00 94.88 112 GLN A O 1
ATOM 919 N N . LEU A 1 113 ? 15.452 -6.984 -3.052 1.00 96.12 113 LEU A N 1
ATOM 920 C CA . LEU A 1 113 ? 14.475 -6.094 -2.428 1.00 96.12 113 LEU A CA 1
ATOM 921 C C . LEU A 1 113 ? 13.713 -6.800 -1.295 1.00 96.12 113 LEU A C 1
ATOM 923 O O . LEU A 1 113 ? 13.635 -6.273 -0.189 1.00 96.12 113 LEU A O 1
ATOM 927 N N . LEU A 1 114 ? 13.227 -8.024 -1.522 1.00 96.56 114 LEU A N 1
ATOM 928 C CA . LEU A 1 114 ? 12.555 -8.826 -0.493 1.00 96.56 114 LEU A CA 1
ATOM 929 C C . LEU A 1 114 ? 13.461 -9.055 0.724 1.00 96.56 114 LEU A C 1
ATOM 931 O O . LEU A 1 114 ? 13.030 -8.831 1.853 1.00 96.56 114 LEU A O 1
ATOM 935 N N . ARG A 1 115 ? 14.738 -9.410 0.515 1.00 95.69 115 ARG A N 1
ATOM 936 C CA . ARG A 1 115 ? 15.713 -9.542 1.614 1.00 95.69 115 ARG A CA 1
ATOM 937 C C . ARG A 1 115 ? 15.940 -8.223 2.351 1.00 95.69 115 ARG A C 1
ATOM 939 O O . ARG A 1 115 ? 16.027 -8.229 3.575 1.00 95.69 115 ARG A O 1
ATOM 946 N N . GLN A 1 116 ? 16.028 -7.104 1.631 1.00 96.25 116 GLN A N 1
ATOM 947 C CA . GLN A 1 116 ? 16.179 -5.775 2.227 1.00 96.25 116 GLN A CA 1
ATOM 948 C C . GLN A 1 116 ? 14.970 -5.393 3.089 1.00 96.25 116 GLN A C 1
ATOM 950 O O . GLN A 1 116 ? 15.167 -4.843 4.172 1.00 96.25 116 GLN A O 1
ATOM 955 N N . ILE A 1 117 ? 13.752 -5.710 2.643 1.00 96.12 117 ILE A N 1
ATOM 956 C CA . ILE A 1 117 ? 12.509 -5.485 3.395 1.00 96.12 117 ILE A CA 1
ATOM 957 C C . ILE A 1 117 ? 12.477 -6.375 4.646 1.00 96.12 117 ILE A C 1
ATOM 959 O O . ILE A 1 117 ? 12.240 -5.880 5.748 1.00 96.12 117 ILE A O 1
ATOM 963 N N . SER A 1 118 ? 12.788 -7.669 4.511 1.00 94.25 118 SER A N 1
ATOM 964 C CA . SER A 1 118 ? 12.817 -8.602 5.645 1.00 94.25 118 SER A CA 1
ATOM 965 C C . SER A 1 118 ? 13.868 -8.227 6.694 1.00 94.25 118 SER A C 1
ATOM 967 O O . SER A 1 118 ? 13.574 -8.273 7.886 1.00 94.25 118 SER A O 1
ATOM 969 N N . ALA A 1 119 ? 15.063 -7.792 6.278 1.00 94.94 119 ALA A N 1
ATOM 970 C CA . ALA A 1 119 ? 16.120 -7.338 7.189 1.00 94.94 119 ALA A CA 1
ATOM 971 C C . ALA A 1 119 ? 15.702 -6.124 8.039 1.00 94.94 119 ALA A C 1
ATOM 973 O O . ALA A 1 119 ? 16.239 -5.912 9.121 1.00 94.94 119 ALA A O 1
ATOM 974 N N . ARG A 1 120 ? 14.717 -5.352 7.567 1.00 94.25 120 ARG A N 1
ATOM 975 C CA . ARG A 1 120 ? 14.157 -4.172 8.242 1.00 94.25 120 ARG A CA 1
ATOM 976 C C . ARG A 1 120 ? 12.927 -4.480 9.084 1.00 94.25 120 ARG A C 1
ATOM 978 O O . ARG A 1 120 ? 12.268 -3.547 9.540 1.00 94.25 120 ARG A O 1
ATOM 985 N N . GLN A 1 121 ? 12.578 -5.760 9.236 1.00 92.44 121 GLN A N 1
ATOM 986 C CA . GLN A 1 121 ? 11.391 -6.219 9.964 1.00 92.44 121 GLN A CA 1
ATOM 987 C C . GLN A 1 121 ? 10.079 -5.584 9.460 1.00 92.44 121 GLN A C 1
ATOM 989 O O . GLN A 1 121 ? 9.103 -5.459 10.204 1.00 92.44 121 GLN A O 1
ATOM 994 N N . ALA A 1 122 ? 10.056 -5.162 8.193 1.00 95.44 122 ALA A N 1
ATOM 995 C CA . ALA A 1 122 ? 8.847 -4.694 7.538 1.00 95.44 122 ALA A CA 1
ATOM 996 C C . ALA A 1 122 ? 7.965 -5.888 7.145 1.00 95.44 122 ALA A C 1
ATOM 998 O O . ALA A 1 122 ? 8.445 -7.000 6.912 1.00 95.44 122 ALA A O 1
ATOM 999 N N . LEU A 1 123 ? 6.658 -5.651 7.098 1.00 96.94 123 LEU A N 1
ATOM 1000 C CA . LEU A 1 123 ? 5.668 -6.679 6.813 1.00 96.94 123 LEU A CA 1
ATOM 1001 C C . LEU A 1 123 ? 5.518 -6.864 5.301 1.00 96.94 123 LEU A C 1
ATOM 1003 O O . LEU A 1 123 ? 5.579 -5.904 4.533 1.00 96.94 123 LEU A O 1
ATOM 1007 N N . LEU A 1 124 ? 5.289 -8.107 4.886 1.00 98.25 124 LEU A N 1
ATOM 1008 C CA . LEU A 1 124 ? 5.021 -8.469 3.497 1.00 98.25 124 LEU A CA 1
ATOM 1009 C C . LEU A 1 124 ? 3.558 -8.884 3.359 1.00 98.25 124 LEU A C 1
ATOM 1011 O O . LEU A 1 124 ? 3.050 -9.670 4.161 1.00 98.25 124 LEU A O 1
ATOM 1015 N N . GLY A 1 125 ? 2.898 -8.356 2.335 1.00 98.31 125 GLY A N 1
ATOM 1016 C CA . GLY A 1 125 ? 1.507 -8.638 2.015 1.00 98.31 125 GLY A CA 1
ATOM 1017 C C . GLY A 1 125 ? 1.329 -9.088 0.572 1.00 98.31 125 GLY A C 1
ATOM 1018 O O . GLY A 1 125 ? 2.155 -8.815 -0.302 1.00 98.31 125 GLY A O 1
ATOM 1019 N N . LEU A 1 126 ? 0.229 -9.787 0.321 1.00 98.50 126 LEU A N 1
ATOM 1020 C CA . LEU A 1 126 ? -0.212 -10.116 -1.024 1.00 98.50 126 LEU A CA 1
ATOM 1021 C C . LEU A 1 126 ? -0.858 -8.880 -1.650 1.00 98.50 126 LEU A C 1
ATOM 1023 O O . LEU A 1 126 ? -1.852 -8.382 -1.126 1.00 98.50 126 LEU A O 1
ATOM 1027 N N . HIS A 1 127 ? -0.330 -8.416 -2.780 1.00 97.88 127 HIS A N 1
ATOM 1028 C CA . HIS A 1 127 ? -1.099 -7.545 -3.657 1.00 97.88 127 HIS A CA 1
ATOM 1029 C C . HIS A 1 127 ? -1.928 -8.438 -4.580 1.00 97.88 127 HIS A C 1
ATOM 1031 O O . HIS A 1 127 ? -1.413 -8.953 -5.575 1.00 97.88 127 HIS A O 1
ATOM 1037 N N . ALA A 1 128 ? -3.163 -8.738 -4.177 1.00 97.31 128 ALA A N 1
ATOM 1038 C CA . ALA A 1 128 ? -4.020 -9.643 -4.933 1.00 97.31 128 ALA A CA 1
ATOM 1039 C C . ALA A 1 128 ? -4.284 -9.020 -6.304 1.00 97.31 128 ALA A C 1
ATOM 1041 O O . ALA A 1 128 ? -4.726 -7.871 -6.384 1.00 97.31 128 ALA A O 1
ATOM 1042 N N . SER A 1 129 ? -3.975 -9.764 -7.366 1.00 97.38 129 SER A N 1
ATOM 1043 C CA . SER A 1 129 ? -4.068 -9.242 -8.726 1.00 97.38 129 SER A CA 1
ATOM 1044 C C . SER A 1 129 ? -5.493 -8.800 -9.066 1.00 97.38 129 SER A C 1
ATOM 1046 O O . SER A 1 129 ? -6.474 -9.212 -8.438 1.00 97.38 129 SER A O 1
ATOM 1048 N N . TYR A 1 130 ? -5.633 -7.977 -10.097 1.00 96.75 130 TYR A N 1
ATOM 1049 C CA . TYR A 1 130 ? -6.929 -7.612 -10.646 1.00 96.75 130 TYR A CA 1
ATOM 1050 C C . TYR A 1 130 ? -7.679 -8.851 -11.159 1.00 96.75 130 TYR A C 1
ATOM 1052 O O . TYR A 1 130 ? -8.892 -8.957 -10.962 1.00 96.75 130 TYR A O 1
ATOM 1060 N N . GLU A 1 131 ? -6.965 -9.825 -11.746 1.00 96.69 131 GLU A N 1
ATOM 1061 C CA . GLU A 1 131 ? -7.525 -11.141 -12.089 1.00 96.69 131 GLU A CA 1
ATOM 1062 C C . GLU A 1 131 ? -8.084 -11.864 -10.860 1.00 96.69 131 GLU A C 1
ATOM 1064 O O . GLU A 1 131 ? -9.192 -12.389 -10.910 1.00 96.69 131 GLU A O 1
ATOM 1069 N N . ALA A 1 132 ? -7.355 -11.872 -9.743 1.00 96.06 132 ALA A N 1
ATOM 1070 C CA . ALA A 1 132 ? -7.820 -12.465 -8.494 1.00 96.06 132 ALA A CA 1
ATOM 1071 C C . ALA A 1 132 ? -8.968 -11.666 -7.863 1.00 96.06 132 ALA A C 1
ATOM 1073 O O . ALA A 1 132 ? -9.809 -12.247 -7.189 1.00 96.06 132 ALA A O 1
ATOM 1074 N N . GLY A 1 133 ? -9.055 -10.361 -8.121 1.00 94.94 133 GLY A N 1
ATOM 1075 C CA . GLY A 1 133 ? -10.246 -9.575 -7.817 1.00 94.94 133 GLY A CA 1
ATOM 1076 C C . GLY A 1 133 ? -11.463 -10.037 -8.623 1.00 94.94 133 GLY A C 1
ATOM 1077 O O . GLY A 1 133 ? -12.547 -10.117 -8.073 1.00 94.94 133 GLY A O 1
ATOM 1078 N N . LEU A 1 134 ? -11.304 -10.356 -9.914 1.00 95.19 134 LEU A N 1
ATOM 1079 C CA . LEU A 1 134 ? -12.372 -10.906 -10.772 1.00 95.19 134 LEU A CA 1
ATOM 1080 C C . LEU A 1 134 ? -12.729 -12.360 -10.434 1.00 95.19 134 LEU A C 1
ATOM 1082 O O . LEU A 1 134 ? -13.877 -12.769 -10.583 1.00 95.19 134 LEU A O 1
ATOM 1086 N N . ASN A 1 135 ? -11.730 -13.151 -10.046 1.00 95.75 135 ASN A N 1
ATOM 1087 C CA . ASN A 1 135 ? -11.847 -14.565 -9.720 1.00 95.75 135 ASN A CA 1
ATOM 1088 C C . ASN A 1 135 ? -11.103 -14.870 -8.403 1.00 95.75 135 ASN A C 1
ATOM 1090 O O . ASN A 1 135 ? -9.951 -15.326 -8.425 1.00 95.75 135 ASN A O 1
ATOM 1094 N N . PRO A 1 136 ? -11.764 -14.677 -7.248 1.00 95.56 136 PRO A N 1
ATOM 1095 C CA . PRO A 1 136 ? -11.151 -14.796 -5.920 1.00 95.56 136 PRO A CA 1
ATOM 1096 C C . PRO A 1 136 ? -10.580 -16.174 -5.578 1.00 95.56 136 PRO A C 1
ATOM 1098 O O . PRO A 1 136 ? -9.741 -16.298 -4.685 1.00 95.56 136 PRO A O 1
ATOM 1101 N N . VAL A 1 137 ? -10.942 -17.225 -6.321 1.00 95.94 137 VAL A N 1
ATOM 1102 C CA . VAL A 1 137 ? -10.330 -18.559 -6.180 1.00 95.94 137 VAL A CA 1
ATOM 1103 C C . VAL A 1 137 ? -8.817 -18.518 -6.458 1.00 95.94 137 VAL A C 1
ATOM 1105 O O . VAL A 1 137 ? -8.057 -19.339 -5.934 1.00 95.94 137 VAL A O 1
ATOM 1108 N N . LEU A 1 138 ? -8.345 -17.540 -7.239 1.00 97.25 138 LEU A N 1
ATOM 1109 C CA . LEU A 1 138 ? -6.927 -17.361 -7.553 1.00 97.25 138 LEU A CA 1
ATOM 1110 C C . LEU A 1 138 ? -6.099 -16.841 -6.370 1.00 97.25 138 LEU A C 1
ATOM 1112 O O . LEU A 1 138 ? -4.899 -17.116 -6.325 1.00 97.25 138 LEU A O 1
ATOM 1116 N N . ILE A 1 139 ? -6.710 -16.188 -5.374 1.00 97.75 139 ILE A N 1
ATOM 1117 C CA . ILE A 1 139 ? -6.014 -15.597 -4.215 1.00 97.75 139 ILE A CA 1
ATOM 1118 C C . ILE A 1 139 ? -5.113 -16.629 -3.526 1.00 97.75 139 ILE A C 1
ATOM 1120 O O . ILE A 1 139 ? -3.942 -16.365 -3.250 1.00 97.75 139 ILE A O 1
ATOM 1124 N N . ALA A 1 140 ? -5.612 -17.850 -3.303 1.00 97.94 140 ALA A N 1
ATOM 1125 C CA . ALA A 1 140 ? -4.839 -18.908 -2.652 1.00 97.94 140 ALA A CA 1
ATOM 1126 C C . ALA A 1 140 ? -3.604 -19.334 -3.469 1.00 97.94 140 ALA A C 1
ATOM 1128 O O . ALA A 1 140 ? -2.571 -19.701 -2.900 1.00 97.94 140 ALA A O 1
ATOM 1129 N N . LYS A 1 141 ? -3.693 -19.295 -4.803 1.00 98.12 141 LYS A N 1
ATOM 1130 C CA . LYS A 1 141 ? -2.578 -19.607 -5.707 1.00 98.12 141 LYS A CA 1
ATOM 1131 C C . LYS A 1 141 ? -1.531 -18.495 -5.679 1.00 98.12 141 LYS A C 1
ATOM 1133 O O . LYS A 1 141 ? -0.346 -18.798 -5.547 1.00 98.12 141 LYS A O 1
ATOM 1138 N N . GLU A 1 142 ? -1.957 -17.239 -5.767 1.00 98.06 142 GLU A N 1
ATOM 1139 C CA . GLU A 1 142 ? -1.062 -16.074 -5.739 1.00 98.06 142 GLU A CA 1
ATOM 1140 C C . GLU A 1 142 ? -0.350 -15.949 -4.395 1.00 98.06 142 GLU A C 1
ATOM 1142 O O . GLU A 1 142 ? 0.875 -15.831 -4.345 1.00 98.06 142 GLU A O 1
ATOM 1147 N N . LYS A 1 143 ? -1.089 -16.123 -3.296 1.00 98.31 143 LYS A N 1
ATOM 1148 C CA . LYS A 1 143 ? -0.529 -16.198 -1.946 1.00 98.31 143 LYS A CA 1
ATOM 1149 C C . LYS A 1 143 ? 0.579 -17.239 -1.848 1.00 98.31 143 LYS A C 1
ATOM 1151 O O . LYS A 1 143 ? 1.676 -16.923 -1.403 1.00 98.31 143 LYS A O 1
ATOM 1156 N N . LYS A 1 144 ? 0.334 -18.474 -2.305 1.00 98.25 144 LYS A N 1
ATOM 1157 C CA . LYS A 1 144 ? 1.347 -19.545 -2.296 1.00 98.25 144 LYS A CA 1
ATOM 1158 C C . LYS A 1 144 ? 2.572 -19.197 -3.145 1.00 98.25 144 LYS A C 1
ATOM 1160 O O . LYS A 1 144 ? 3.686 -19.576 -2.786 1.00 98.25 144 LYS A O 1
ATOM 1165 N N . ALA A 1 145 ? 2.385 -18.502 -4.268 1.00 97.94 145 ALA A N 1
ATOM 1166 C CA . ALA A 1 145 ? 3.493 -18.050 -5.103 1.00 97.94 145 ALA A CA 1
ATOM 1167 C C . ALA A 1 145 ? 4.362 -17.012 -4.374 1.00 97.94 145 ALA A C 1
ATOM 1169 O O . ALA A 1 145 ? 5.590 -17.134 -4.405 1.00 97.94 145 ALA A O 1
ATOM 1170 N N . LEU A 1 146 ? 3.740 -16.063 -3.666 1.00 98.12 146 LEU A N 1
ATOM 1171 C CA . LEU A 1 146 ? 4.445 -15.093 -2.830 1.00 98.12 146 LEU A CA 1
ATOM 1172 C C . LEU A 1 146 ? 5.151 -15.765 -1.650 1.00 98.12 146 LEU A C 1
ATOM 1174 O O . LEU A 1 146 ? 6.351 -15.571 -1.491 1.00 98.12 146 LEU A O 1
ATOM 1178 N N . GLU A 1 147 ? 4.452 -16.615 -0.885 1.00 98.25 147 GLU A N 1
ATOM 1179 C CA . GLU A 1 147 ? 5.029 -17.386 0.230 1.00 98.25 147 GLU A CA 1
ATOM 1180 C C . GLU A 1 147 ? 6.280 -18.149 -0.228 1.00 98.25 147 GLU A C 1
ATOM 1182 O O . GLU A 1 147 ? 7.324 -18.097 0.420 1.00 98.25 147 GLU A O 1
ATOM 1187 N N . LYS A 1 148 ? 6.227 -18.795 -1.401 1.00 97.44 148 LYS A N 1
ATOM 1188 C CA . LYS A 1 148 ? 7.389 -19.481 -1.984 1.00 97.44 148 LYS A CA 1
ATOM 1189 C C . LYS A 1 148 ? 8.543 -18.524 -2.297 1.00 97.44 148 LYS A C 1
ATOM 1191 O O . LYS A 1 148 ? 9.698 -18.891 -2.095 1.00 97.44 148 LYS A O 1
ATOM 1196 N N . ALA A 1 149 ? 8.255 -17.330 -2.810 1.00 96.00 149 ALA A N 1
ATOM 1197 C CA . ALA A 1 149 ? 9.274 -16.340 -3.149 1.00 96.00 149 ALA A CA 1
ATOM 1198 C C . ALA A 1 149 ? 9.971 -15.737 -1.921 1.00 96.00 149 ALA A C 1
ATOM 1200 O O . ALA A 1 149 ? 11.113 -15.304 -2.041 1.00 96.00 149 ALA A O 1
ATOM 1201 N N . VAL A 1 150 ? 9.314 -15.738 -0.759 1.00 95.56 150 VAL A N 1
ATOM 1202 C CA . VAL A 1 150 ? 9.847 -15.204 0.508 1.00 95.56 150 VAL A CA 1
ATOM 1203 C C . VAL A 1 150 ? 10.387 -16.300 1.437 1.00 95.56 150 VAL A C 1
ATOM 1205 O O . VAL A 1 150 ? 10.482 -16.113 2.648 1.00 95.56 150 VAL A O 1
ATOM 1208 N N . GLY A 1 151 ? 10.726 -17.469 0.884 1.00 93.69 151 GLY A N 1
ATOM 1209 C CA . GLY A 1 151 ? 11.340 -18.567 1.638 1.00 93.69 151 GLY A CA 1
ATOM 1210 C C . GLY A 1 151 ? 10.365 -19.409 2.468 1.00 93.69 151 GLY A C 1
ATOM 1211 O O . GLY A 1 151 ? 10.788 -20.090 3.394 1.00 93.69 151 GLY A O 1
ATOM 1212 N N . GLY A 1 152 ? 9.069 -19.385 2.149 1.00 94.06 152 GLY A N 1
ATOM 1213 C CA . GLY A 1 152 ? 8.034 -20.191 2.807 1.00 94.06 152 GLY A CA 1
ATOM 1214 C C . GLY A 1 152 ? 7.341 -19.511 3.989 1.00 94.06 152 GLY A C 1
ATOM 1215 O O . GLY A 1 152 ? 6.419 -20.098 4.561 1.00 94.06 152 GLY A O 1
ATOM 1216 N N . SER A 1 153 ? 7.743 -18.285 4.340 1.00 95.00 153 SER A N 1
ATOM 1217 C CA . SER A 1 153 ? 7.073 -17.471 5.360 1.00 95.00 153 SER A CA 1
ATOM 1218 C C . SER A 1 153 ? 5.603 -17.259 5.010 1.00 95.00 153 SER A C 1
ATOM 1220 O O . SER A 1 153 ? 5.269 -16.993 3.855 1.00 95.00 153 SER A O 1
ATOM 1222 N N . LYS A 1 154 ? 4.724 -17.373 6.010 1.00 97.31 154 LYS A N 1
ATOM 1223 C CA . LYS A 1 154 ? 3.283 -17.178 5.826 1.00 97.31 154 LYS A CA 1
ATOM 1224 C C . LYS A 1 154 ? 2.954 -15.712 5.590 1.00 97.31 154 LYS A C 1
ATOM 1226 O O . LYS A 1 154 ? 3.462 -14.835 6.284 1.00 97.31 154 LYS A O 1
ATOM 1231 N N . ILE A 1 155 ? 2.084 -15.470 4.614 1.00 98.19 155 ILE A N 1
ATOM 1232 C CA . ILE A 1 155 ? 1.553 -14.141 4.312 1.00 98.19 155 ILE A CA 1
ATOM 1233 C C . ILE A 1 155 ? 0.158 -14.035 4.917 1.00 98.19 155 ILE A C 1
ATOM 1235 O O . ILE A 1 155 ? -0.665 -14.929 4.737 1.00 98.19 155 ILE A O 1
ATOM 1239 N N . HIS A 1 156 ? -0.102 -12.952 5.637 1.00 98.31 156 HIS A N 1
ATOM 1240 C CA . HIS A 1 156 ? -1.372 -12.732 6.337 1.00 98.31 156 HIS A CA 1
ATOM 1241 C C . HIS A 1 156 ? -2.059 -11.427 5.942 1.00 98.31 156 HIS A C 1
ATOM 1243 O O . HIS A 1 156 ? -3.232 -11.238 6.245 1.00 98.31 156 HIS A O 1
ATOM 1249 N N . LEU A 1 157 ? -1.336 -10.554 5.243 1.00 98.62 157 LEU A N 1
ATOM 1250 C CA . LEU A 1 157 ? -1.799 -9.238 4.845 1.00 98.62 157 LEU A CA 1
ATOM 1251 C C . LEU A 1 157 ? -2.187 -9.264 3.369 1.00 98.62 157 LEU A C 1
ATOM 1253 O O . LEU A 1 157 ? -1.497 -9.901 2.567 1.00 98.62 157 LEU A O 1
ATOM 1257 N N . SER A 1 158 ? -3.251 -8.555 3.011 1.00 98.12 158 SER A N 1
ATOM 1258 C CA . SER A 1 158 ? -3.699 -8.404 1.629 1.00 98.12 158 SER A CA 1
ATOM 1259 C C . SER A 1 158 ? -4.060 -6.960 1.297 1.00 98.12 158 SER A C 1
ATOM 1261 O O . SER A 1 158 ? -4.487 -6.191 2.159 1.00 98.12 158 SER A O 1
ATOM 1263 N N . ARG A 1 159 ? -3.902 -6.615 0.022 1.00 98.00 159 ARG A N 1
ATOM 1264 C CA . ARG A 1 159 ? -4.550 -5.478 -0.624 1.00 98.00 159 ARG A CA 1
ATOM 1265 C C . ARG A 1 159 ? -4.869 -5.855 -2.062 1.00 98.00 159 ARG A C 1
ATOM 1267 O O . ARG A 1 159 ? -3.983 -6.340 -2.761 1.00 98.00 159 ARG A O 1
ATOM 1274 N N . HIS A 1 160 ? -6.087 -5.613 -2.529 1.00 97.50 160 HIS A N 1
ATOM 1275 C CA . HIS A 1 160 ? -6.412 -5.802 -3.943 1.00 97.50 160 HIS A CA 1
ATOM 1276 C C . HIS A 1 160 ? -5.833 -4.686 -4.810 1.00 97.50 160 HIS A C 1
ATOM 1278 O O . HIS A 1 160 ? -5.944 -3.504 -4.479 1.00 97.50 160 HIS A O 1
ATOM 1284 N N . HIS A 1 161 ? -5.280 -5.072 -5.958 1.00 96.31 161 HIS A N 1
ATOM 1285 C CA . HIS A 1 161 ? -4.879 -4.145 -7.008 1.00 96.31 161 HIS A CA 1
ATOM 1286 C C . HIS A 1 161 ? -6.070 -3.276 -7.441 1.00 96.31 161 HIS A C 1
ATOM 1288 O O . HIS A 1 161 ? -7.199 -3.760 -7.552 1.00 96.31 161 HIS A O 1
ATOM 1294 N N . PHE A 1 162 ? -5.832 -1.971 -7.607 1.00 94.56 162 PHE A N 1
ATOM 1295 C CA . PHE A 1 162 ? -6.859 -0.941 -7.837 1.00 94.56 162 PHE A CA 1
ATOM 1296 C C . PHE A 1 162 ? -7.964 -0.858 -6.780 1.00 94.56 162 PHE A C 1
ATOM 1298 O O . PHE A 1 162 ? -9.082 -0.439 -7.080 1.00 94.56 162 PHE A O 1
ATOM 1305 N N . LEU A 1 163 ? -7.668 -1.259 -5.541 1.00 95.69 163 LEU A N 1
ATOM 1306 C CA . LEU A 1 163 ? -8.649 -1.314 -4.458 1.00 95.69 163 LEU A CA 1
ATOM 1307 C C . LEU A 1 163 ? -9.899 -2.129 -4.847 1.00 95.69 163 LEU A C 1
ATOM 1309 O O . LEU A 1 163 ? -11.003 -1.846 -4.375 1.00 95.69 163 LEU A O 1
ATOM 1313 N N . ALA A 1 164 ? -9.732 -3.118 -5.739 1.00 91.94 164 ALA A N 1
ATOM 1314 C CA . ALA A 1 164 ? -10.809 -3.859 -6.391 1.00 91.94 164 ALA A CA 1
ATOM 1315 C C . ALA A 1 164 ? -11.462 -4.900 -5.464 1.00 91.94 164 ALA A C 1
ATOM 1317 O O . ALA A 1 164 ? -11.543 -6.083 -5.788 1.00 91.94 164 ALA A O 1
ATOM 1318 N N . CYS A 1 165 ? -11.940 -4.443 -4.307 1.00 84.06 165 CYS A N 1
ATOM 1319 C CA . CYS A 1 165 ? -12.916 -5.152 -3.496 1.00 84.06 165 CYS A CA 1
ATOM 1320 C C . CYS A 1 165 ? -14.244 -5.156 -4.262 1.00 84.06 165 CYS A C 1
ATOM 1322 O O . CYS A 1 165 ? -14.795 -4.086 -4.541 1.00 84.06 165 CYS A O 1
ATOM 1324 N N . ARG A 1 166 ? -14.697 -6.346 -4.661 1.00 88.62 166 ARG A N 1
ATOM 1325 C CA . ARG A 1 166 ? -15.898 -6.539 -5.475 1.00 88.62 166 ARG A CA 1
ATOM 1326 C C . ARG A 1 166 ? -17.068 -6.951 -4.595 1.00 88.62 166 ARG A C 1
ATOM 1328 O O . ARG A 1 166 ? -17.567 -6.120 -3.839 1.00 88.62 166 ARG A O 1
ATOM 1335 N N . GLU A 1 167 ? -17.487 -8.206 -4.677 1.00 89.62 167 GLU A N 1
ATOM 1336 C CA . GLU A 1 167 ? -18.649 -8.675 -3.945 1.00 89.62 167 GLU A CA 1
ATOM 1337 C C . GLU A 1 167 ? -18.273 -8.972 -2.493 1.00 89.62 167 GLU A C 1
ATOM 1339 O O . GLU A 1 167 ? -17.144 -9.395 -2.208 1.00 89.62 167 GLU A O 1
ATOM 1344 N N . PRO A 1 168 ? -19.189 -8.770 -1.531 1.00 86.12 168 PRO A N 1
ATOM 1345 C CA . PRO A 1 168 ? -18.911 -9.099 -0.147 1.00 86.12 168 PRO A CA 1
ATOM 1346 C C . PRO A 1 168 ? -18.429 -10.539 0.030 1.00 86.12 168 PRO A C 1
ATOM 1348 O O . PRO A 1 168 ? -17.523 -10.756 0.825 1.00 86.12 168 PRO A O 1
ATOM 1351 N N . GLU A 1 169 ? -18.974 -11.514 -0.689 1.00 87.12 169 GLU A N 1
ATOM 1352 C CA . GLU A 1 169 ? -18.627 -12.937 -0.600 1.00 87.12 169 GLU A CA 1
ATOM 1353 C C . GLU A 1 169 ? -17.177 -13.221 -1.027 1.00 87.12 169 GLU A C 1
ATOM 1355 O O . GLU A 1 169 ? -16.556 -14.165 -0.531 1.00 87.12 169 GLU A O 1
ATOM 1360 N N . ASP A 1 170 ? -16.591 -12.376 -1.879 1.00 88.75 170 ASP A N 1
ATOM 1361 C CA . ASP A 1 170 ? -15.230 -12.554 -2.395 1.00 88.75 170 ASP A CA 1
ATOM 1362 C C . ASP A 1 170 ? -14.182 -12.478 -1.276 1.00 88.75 170 ASP A C 1
ATOM 1364 O O . ASP A 1 170 ? -13.170 -13.187 -1.296 1.00 88.75 170 ASP A O 1
ATOM 1368 N N . ALA A 1 171 ? -14.458 -11.692 -0.231 1.00 92.00 171 ALA A N 1
ATOM 1369 C CA . ALA A 1 171 ? -13.597 -11.597 0.943 1.00 92.00 171 ALA A CA 1
ATOM 1370 C C . ALA A 1 171 ? -13.537 -12.904 1.758 1.00 92.00 171 ALA A C 1
ATOM 1372 O O . ALA A 1 171 ? -12.590 -13.109 2.520 1.00 92.00 171 ALA A O 1
ATOM 1373 N N . ASP A 1 172 ? -14.477 -13.836 1.575 1.00 93.19 172 ASP A N 1
ATOM 1374 C CA . ASP A 1 172 ? -14.378 -15.156 2.202 1.00 93.19 172 ASP A CA 1
ATOM 1375 C C . ASP A 1 172 ? -13.231 -15.979 1.594 1.00 93.19 172 ASP A C 1
ATOM 1377 O O . ASP A 1 172 ? -12.694 -16.874 2.251 1.00 93.19 172 ASP A O 1
ATOM 1381 N N . MET A 1 173 ? -12.811 -15.684 0.357 1.00 95.44 173 MET A N 1
ATOM 1382 C CA . MET A 1 173 ? -11.634 -16.322 -0.239 1.00 95.44 173 MET A CA 1
ATOM 1383 C C . MET A 1 173 ? -10.325 -15.795 0.353 1.00 95.44 173 MET A C 1
ATOM 1385 O O . MET A 1 173 ? -9.371 -16.569 0.464 1.00 95.44 173 MET A O 1
ATOM 1389 N N . LEU A 1 174 ? -10.285 -14.538 0.815 1.00 96.06 174 LEU A N 1
ATOM 1390 C CA . LEU A 1 174 ? -9.175 -14.034 1.634 1.00 96.06 174 LEU A CA 1
ATOM 1391 C C . LEU A 1 174 ? -9.084 -14.834 2.942 1.00 96.06 174 LEU A C 1
ATOM 1393 O O . LEU A 1 174 ? -8.024 -15.380 3.259 1.00 96.06 174 LEU A O 1
ATOM 1397 N N . GLU A 1 175 ? -10.210 -14.984 3.649 1.00 94.81 175 GLU A N 1
ATOM 1398 C CA . GLU A 1 175 ? -10.283 -15.750 4.901 1.00 94.81 175 GLU A CA 1
ATOM 1399 C C . GLU A 1 175 ? -9.854 -17.214 4.692 1.00 94.81 175 GLU A C 1
ATOM 1401 O O . GLU A 1 175 ? -8.974 -17.713 5.395 1.00 94.81 175 GLU A O 1
ATOM 1406 N N . LYS A 1 176 ? -10.390 -17.894 3.668 1.00 95.75 176 LYS A N 1
ATOM 1407 C CA . LYS A 1 176 ? -10.021 -19.281 3.319 1.00 95.75 176 LYS A CA 1
ATOM 1408 C C . LYS A 1 176 ? -8.546 -19.431 2.940 1.00 95.75 176 LYS A C 1
ATOM 1410 O O . LYS A 1 176 ? -7.958 -20.486 3.177 1.00 95.75 176 LYS A O 1
ATOM 1415 N N . ALA A 1 177 ? -7.932 -18.400 2.360 1.00 96.81 177 ALA A N 1
ATOM 1416 C CA . ALA A 1 177 ? -6.502 -18.384 2.060 1.00 96.81 177 ALA A CA 1
ATOM 1417 C C . ALA A 1 177 ? -5.624 -18.149 3.310 1.00 96.81 177 ALA A C 1
ATOM 1419 O O . ALA A 1 177 ? -4.398 -18.298 3.235 1.00 96.81 177 ALA A O 1
ATOM 1420 N N . GLY A 1 178 ? -6.226 -17.822 4.459 1.00 97.00 178 GLY A N 1
ATOM 1421 C CA . GLY A 1 178 ? -5.541 -17.525 5.717 1.00 97.00 178 GLY A CA 1
ATOM 1422 C C . GLY A 1 178 ? -5.025 -16.087 5.819 1.00 97.00 178 GLY A C 1
ATOM 1423 O O . GLY A 1 178 ? -4.082 -15.838 6.575 1.00 97.00 178 GLY A O 1
ATOM 1424 N N . ILE A 1 179 ? -5.592 -15.165 5.033 1.00 97.94 179 ILE A N 1
ATOM 1425 C CA . ILE A 1 179 ? -5.396 -13.721 5.207 1.00 97.94 179 ILE A CA 1
ATOM 1426 C C . ILE A 1 179 ? -6.201 -13.272 6.429 1.00 97.94 179 ILE A C 1
ATOM 1428 O O . ILE A 1 179 ? -7.357 -13.659 6.595 1.00 97.94 179 ILE A O 1
ATOM 1432 N N . THR A 1 180 ? -5.576 -12.466 7.282 1.00 98.06 180 THR A N 1
ATOM 1433 C CA . THR A 1 180 ? -6.166 -11.946 8.522 1.00 98.06 180 THR A CA 1
ATOM 1434 C C . THR A 1 180 ? -6.365 -10.442 8.490 1.00 98.06 180 THR A C 1
ATOM 1436 O O . THR A 1 180 ? -7.253 -9.959 9.182 1.00 98.06 180 THR A O 1
ATOM 1439 N N . ASP A 1 181 ? -5.609 -9.716 7.666 1.00 98.50 181 ASP A N 1
ATOM 1440 C CA . ASP A 1 181 ? -5.632 -8.255 7.619 1.00 98.50 181 ASP A CA 1
ATOM 1441 C C . ASP A 1 181 ? -5.720 -7.783 6.161 1.00 98.50 181 ASP A C 1
ATOM 1443 O O . ASP A 1 181 ? -4.853 -8.090 5.340 1.00 98.50 181 ASP A O 1
ATOM 1447 N N . ASP A 1 182 ? -6.766 -7.032 5.830 1.00 97.94 182 ASP A N 1
ATOM 1448 C CA . ASP A 1 182 ? -6.972 -6.446 4.507 1.00 97.94 182 ASP A CA 1
ATOM 1449 C C . ASP A 1 182 ? -6.894 -4.915 4.566 1.00 97.94 182 ASP A C 1
ATOM 1451 O O . ASP A 1 182 ? -7.516 -4.272 5.410 1.00 97.94 182 ASP A O 1
ATOM 1455 N N . PHE A 1 183 ? -6.118 -4.336 3.652 1.00 98.06 183 PHE A N 1
ATOM 1456 C CA . PHE A 1 183 ? -5.862 -2.897 3.539 1.00 98.06 183 PHE A CA 1
ATOM 1457 C C . PHE A 1 183 ? -6.481 -2.305 2.261 1.00 98.06 183 PHE A C 1
ATOM 1459 O O . PHE A 1 183 ? -5.978 -1.308 1.733 1.00 98.06 183 PHE A O 1
ATOM 1466 N N . THR A 1 184 ? -7.527 -2.939 1.722 1.00 97.00 184 THR A N 1
ATOM 1467 C CA . THR A 1 184 ? -8.130 -2.578 0.429 1.00 97.00 184 THR A CA 1
ATOM 1468 C C . THR A 1 184 ? -9.132 -1.430 0.544 1.00 97.00 184 THR A C 1
ATOM 1470 O O . THR A 1 184 ? -9.324 -0.677 -0.408 1.00 97.00 184 THR A O 1
ATOM 1473 N N . LEU A 1 185 ? -9.804 -1.271 1.687 1.00 95.69 185 LEU A N 1
ATOM 1474 C CA . LEU A 1 185 ? -10.930 -0.343 1.796 1.00 95.69 185 LEU A CA 1
ATOM 1475 C C . LEU A 1 185 ? -10.493 1.123 1.916 1.00 95.69 185 LEU A C 1
ATOM 1477 O O . LEU A 1 185 ? -10.351 1.675 3.007 1.00 95.69 185 LEU A O 1
ATOM 1481 N N . GLY A 1 186 ? -10.370 1.754 0.750 1.00 95.69 186 GLY A N 1
ATOM 1482 C CA . GLY A 1 186 ? -10.258 3.194 0.524 1.00 95.69 186 GLY A CA 1
ATOM 1483 C C . GLY A 1 186 ? -11.018 3.611 -0.739 1.00 95.69 186 GLY A C 1
ATOM 1484 O O . GLY A 1 186 ? -11.510 2.761 -1.491 1.00 95.69 186 GLY A O 1
ATOM 1485 N N . TYR A 1 187 ? -11.154 4.914 -0.959 1.00 95.44 187 TYR A N 1
ATOM 1486 C CA . TYR A 1 187 ? -11.660 5.463 -2.218 1.00 95.44 187 TYR A CA 1
ATOM 1487 C C . TYR A 1 187 ? -10.481 5.817 -3.125 1.00 95.44 187 TYR A C 1
ATOM 1489 O O . TYR A 1 187 ? -9.451 6.286 -2.646 1.00 95.44 187 TYR A O 1
ATOM 1497 N N . ALA A 1 188 ? -10.622 5.570 -4.427 1.00 94.94 188 ALA A N 1
ATOM 1498 C CA . ALA A 1 188 ? -9.589 5.935 -5.394 1.00 94.94 188 ALA A CA 1
ATOM 1499 C C . ALA A 1 188 ? -9.631 7.434 -5.729 1.00 94.94 188 ALA A C 1
ATOM 1501 O O . ALA A 1 188 ? -8.591 8.049 -5.941 1.00 94.94 188 ALA A O 1
ATOM 1502 N N . ASP A 1 189 ? -10.829 8.015 -5.742 1.00 95.75 189 ASP A N 1
ATOM 1503 C CA . ASP A 1 189 ? -11.144 9.368 -6.198 1.00 95.75 189 ASP A CA 1
ATOM 1504 C C . ASP A 1 189 ? -11.108 10.438 -5.101 1.00 95.75 189 ASP A C 1
ATOM 1506 O O . ASP A 1 189 ? -11.004 11.623 -5.417 1.00 95.75 189 ASP A O 1
ATOM 1510 N N . VAL A 1 190 ? -11.146 10.047 -3.824 1.00 96.81 190 VAL A N 1
ATOM 1511 C CA . VAL A 1 190 ? -11.065 10.974 -2.686 1.00 96.81 190 VAL A CA 1
ATOM 1512 C C . VAL A 1 190 ? -10.346 10.355 -1.485 1.00 96.81 190 VAL A C 1
ATOM 1514 O O . VAL A 1 190 ? -10.625 9.229 -1.089 1.00 96.81 190 VAL A O 1
ATOM 1517 N N . ALA A 1 191 ? -9.417 11.078 -0.861 1.00 97.81 191 ALA A N 1
ATOM 1518 C CA . ALA A 1 191 ? -8.770 10.598 0.362 1.00 97.81 191 ALA A CA 1
ATOM 1519 C C . ALA A 1 191 ? -9.728 10.724 1.565 1.00 97.81 191 ALA A C 1
ATOM 1521 O O . ALA A 1 191 ? -10.457 11.705 1.687 1.00 97.81 191 ALA A O 1
ATOM 1522 N N . GLY A 1 192 ? -9.754 9.740 2.468 1.00 96.50 192 GLY A N 1
ATOM 1523 C CA . GLY A 1 192 ? -10.675 9.741 3.608 1.00 96.50 192 GLY A CA 1
ATOM 1524 C C . GLY A 1 192 ? -11.099 8.349 4.076 1.00 96.50 192 GLY A C 1
ATOM 1525 O O . GLY A 1 192 ? -10.396 7.363 3.890 1.00 96.50 192 GLY A O 1
ATOM 1526 N N . PHE A 1 193 ? -12.264 8.260 4.722 1.00 93.88 193 PHE A N 1
ATOM 1527 C CA . PHE A 1 193 ? -12.687 7.069 5.469 1.00 93.88 193 PHE A CA 1
ATOM 1528 C C . PHE A 1 193 ? -13.773 6.267 4.744 1.00 93.88 193 PHE A C 1
ATOM 1530 O O . PHE A 1 193 ? -14.952 6.365 5.085 1.00 93.88 193 PHE A O 1
ATOM 1537 N N . ARG A 1 194 ? -13.401 5.409 3.785 1.00 95.00 194 ARG A N 1
ATOM 1538 C CA . ARG A 1 194 ? -14.375 4.510 3.123 1.00 95.00 194 ARG A CA 1
ATOM 1539 C C . ARG A 1 194 ? -15.081 3.562 4.093 1.00 95.00 194 ARG A C 1
ATOM 1541 O O . ARG A 1 194 ? -16.263 3.288 3.931 1.00 95.00 194 ARG A O 1
ATOM 1548 N N . LEU A 1 195 ? -14.376 3.109 5.129 1.00 93.44 195 LEU A N 1
ATOM 1549 C CA . LEU A 1 195 ? -14.943 2.291 6.206 1.00 93.44 195 LEU A CA 1
ATOM 1550 C C . LEU A 1 195 ? -15.842 3.075 7.181 1.00 93.44 195 LEU A C 1
ATOM 1552 O O . LEU A 1 195 ? -16.402 2.478 8.096 1.00 93.44 195 LEU A O 1
ATOM 1556 N N . GLY A 1 196 ? -15.949 4.402 7.045 1.00 94.75 196 GLY A N 1
ATOM 1557 C CA . GLY A 1 196 ? -16.666 5.260 7.996 1.00 94.75 196 GLY A CA 1
ATOM 1558 C C . GLY A 1 196 ? -15.984 5.389 9.363 1.00 94.75 196 GLY A C 1
ATOM 1559 O O . GLY A 1 196 ? -16.562 5.934 10.298 1.00 94.75 196 GLY A O 1
ATOM 1560 N N . THR A 1 197 ? -14.760 4.878 9.502 1.00 95.19 197 THR A N 1
ATOM 1561 C CA . THR A 1 197 ? -13.991 4.884 10.748 1.00 95.19 197 THR A CA 1
ATOM 1562 C C . THR A 1 197 ? -12.494 4.962 10.462 1.00 95.19 197 THR A C 1
ATOM 1564 O O . THR A 1 197 ? -12.019 4.494 9.428 1.00 95.19 197 THR A O 1
ATOM 1567 N N . SER A 1 198 ? -11.748 5.538 11.403 1.00 95.06 198 SER A N 1
ATOM 1568 C CA . SER A 1 198 ? -10.282 5.547 11.432 1.00 95.06 198 SER A CA 1
ATOM 1569 C C . SER A 1 198 ? -9.697 4.335 12.161 1.00 95.06 198 SER A C 1
ATOM 1571 O O . SER A 1 198 ? -8.486 4.239 12.330 1.00 95.06 198 SER A O 1
ATOM 1573 N N . ARG A 1 199 ? -10.536 3.413 12.641 1.00 95.19 199 ARG A N 1
ATOM 1574 C CA . ARG A 1 199 ? -10.111 2.217 13.375 1.00 95.19 199 ARG A CA 1
ATOM 1575 C C . ARG A 1 199 ? -10.323 0.958 12.548 1.00 95.19 199 ARG A C 1
ATOM 1577 O O . ARG A 1 199 ? -11.307 0.883 11.815 1.00 95.19 199 ARG A O 1
ATOM 1584 N N . PRO A 1 200 ? -9.452 -0.047 12.708 1.00 95.94 200 PRO A N 1
ATOM 1585 C CA . PRO A 1 200 ? -9.654 -1.328 12.070 1.00 95.94 200 PRO A CA 1
ATOM 1586 C C . PRO A 1 200 ? -10.903 -1.992 12.642 1.00 95.94 200 PRO A C 1
ATOM 1588 O O . PRO A 1 200 ? -11.178 -1.910 13.845 1.00 95.94 200 PRO A O 1
ATOM 1591 N N . VAL A 1 201 ? -11.657 -2.656 11.776 1.00 96.31 201 VAL A N 1
ATOM 1592 C CA . VAL A 1 201 ? -12.895 -3.347 12.145 1.00 96.31 201 VAL A CA 1
ATOM 1593 C C . VAL A 1 201 ? -12.833 -4.792 11.703 1.00 96.31 201 VAL A C 1
ATOM 1595 O O . VAL A 1 201 ? -12.257 -5.115 10.670 1.00 96.31 201 VAL A O 1
ATOM 1598 N N . ARG A 1 202 ? -13.449 -5.683 12.474 1.00 96.12 202 ARG A N 1
ATOM 1599 C CA . ARG A 1 202 ? -13.661 -7.052 12.009 1.00 96.12 202 ARG A CA 1
ATOM 1600 C C . ARG A 1 202 ? -14.789 -7.055 10.992 1.00 96.12 202 ARG A C 1
ATOM 1602 O O . ARG A 1 202 ? -15.846 -6.474 11.241 1.00 96.12 202 ARG A O 1
ATOM 1609 N N . ARG A 1 203 ? -14.566 -7.721 9.865 1.00 94.56 203 ARG A N 1
ATOM 1610 C CA . ARG A 1 203 ? -15.588 -7.908 8.840 1.00 94.56 203 ARG A CA 1
ATOM 1611 C C . ARG A 1 203 ? -16.760 -8.705 9.419 1.00 94.56 203 ARG A C 1
ATOM 1613 O O . ARG A 1 203 ? -16.566 -9.732 10.067 1.00 94.56 203 ARG A O 1
ATOM 1620 N N . ILE A 1 204 ? -17.975 -8.259 9.130 1.00 93.50 204 ILE A N 1
ATOM 1621 C CA . ILE A 1 204 ? -19.186 -9.067 9.283 1.00 93.50 204 ILE A CA 1
ATOM 1622 C C . ILE A 1 204 ? -19.517 -9.601 7.893 1.00 93.50 204 ILE A C 1
ATOM 1624 O O . ILE A 1 204 ? -19.605 -8.819 6.946 1.00 93.50 204 ILE A O 1
ATOM 1628 N N . ASN A 1 205 ? -19.638 -10.918 7.751 1.00 89.88 205 ASN A N 1
ATOM 1629 C CA . ASN A 1 205 ? -20.114 -11.506 6.508 1.00 89.88 205 ASN A CA 1
ATOM 1630 C C . ASN A 1 205 ? -21.628 -11.228 6.403 1.00 89.88 205 ASN A C 1
ATOM 1632 O O . ASN A 1 205 ? -22.369 -11.567 7.327 1.00 89.88 205 ASN A O 1
ATOM 1636 N N . PRO A 1 206 ? -22.098 -10.559 5.335 1.00 88.44 206 PRO A N 1
ATOM 1637 C CA . PRO A 1 206 ? -23.496 -10.154 5.237 1.00 88.44 206 PRO A CA 1
ATOM 1638 C C . PRO A 1 206 ? -24.454 -11.311 4.928 1.00 88.44 206 PRO A C 1
ATOM 1640 O O . PRO A 1 206 ? -25.643 -11.181 5.198 1.00 88.44 206 PRO A O 1
ATOM 1643 N N . ALA A 1 207 ? -23.966 -12.427 4.381 1.00 87.75 207 ALA A N 1
ATOM 1644 C CA . ALA A 1 207 ? -24.798 -13.567 4.009 1.00 87.75 207 ALA A CA 1
ATOM 1645 C C . ALA A 1 207 ? -25.213 -14.409 5.226 1.00 87.75 207 ALA A C 1
ATOM 1647 O O . ALA A 1 207 ? -26.335 -14.908 5.277 1.00 87.75 207 ALA A O 1
ATOM 1648 N N . ASP A 1 208 ? -24.320 -14.564 6.208 1.00 89.56 208 ASP A N 1
ATOM 1649 C CA . ASP A 1 208 ? -24.541 -15.392 7.402 1.00 89.56 208 ASP A CA 1
ATOM 1650 C C . ASP A 1 208 ? -24.475 -14.604 8.727 1.00 89.56 208 ASP A C 1
ATOM 1652 O O . ASP A 1 208 ? -24.614 -15.185 9.805 1.00 89.56 208 ASP A O 1
ATOM 1656 N N . CYS A 1 209 ? -24.269 -13.282 8.663 1.00 91.19 209 CYS A N 1
ATOM 1657 C CA . CYS A 1 209 ? -24.080 -12.381 9.806 1.00 91.19 209 CYS A CA 1
ATOM 1658 C C . CYS A 1 209 ? -22.926 -12.788 10.740 1.00 91.19 209 CYS A C 1
ATOM 1660 O O . CYS A 1 209 ? -22.872 -12.369 11.903 1.00 91.19 209 CYS A O 1
ATOM 1662 N N . ARG A 1 210 ? -21.979 -13.598 10.257 1.00 93.38 210 ARG A N 1
ATOM 1663 C CA . ARG A 1 210 ? -20.862 -14.085 11.061 1.00 93.38 210 ARG A CA 1
ATOM 1664 C C . ARG A 1 210 ? -19.787 -13.018 11.186 1.00 93.38 210 ARG A C 1
ATOM 1666 O O . ARG A 1 210 ? -19.350 -12.407 10.210 1.00 93.38 210 ARG A O 1
ATOM 1673 N N . LEU A 1 211 ? -19.274 -12.861 12.403 1.00 94.25 211 LEU A N 1
ATOM 1674 C CA . LEU A 1 211 ? -18.094 -12.044 12.655 1.00 94.25 211 LEU A CA 1
ATOM 1675 C C . LEU A 1 211 ? -16.834 -12.787 12.181 1.00 94.25 211 LEU A C 1
ATOM 1677 O O . LEU A 1 211 ? -16.335 -13.690 12.858 1.00 94.25 211 LEU A O 1
ATOM 1681 N N . SER A 1 212 ? -16.312 -12.393 11.023 1.00 93.00 212 SER A N 1
ATOM 1682 C CA . SER A 1 212 ? -15.110 -12.969 10.419 1.00 93.00 212 SER A CA 1
ATOM 1683 C C . SER A 1 212 ? -13.857 -12.628 11.246 1.00 93.00 212 SER A C 1
ATOM 1685 O O . SER A 1 212 ? -13.815 -11.600 11.938 1.00 93.00 212 SER A O 1
ATOM 1687 N N . PRO A 1 213 ? -12.825 -13.491 11.267 1.00 92.12 213 PRO A N 1
ATOM 1688 C CA . PRO A 1 213 ? -11.505 -13.137 11.783 1.00 92.12 213 PRO A CA 1
ATOM 1689 C C . PRO A 1 213 ? -10.781 -12.094 10.914 1.00 92.12 213 PRO A C 1
ATOM 1691 O O . PRO A 1 213 ? -9.815 -11.516 11.399 1.00 92.12 213 PRO A O 1
ATOM 1694 N N . LEU A 1 214 ? -11.235 -11.835 9.678 1.00 96.50 214 LEU A N 1
ATOM 1695 C CA . LEU A 1 214 ? -10.644 -10.834 8.790 1.00 96.50 214 LEU A CA 1
ATOM 1696 C C . LEU A 1 214 ? -10.836 -9.418 9.357 1.00 96.50 214 LEU A C 1
ATOM 1698 O O . LEU A 1 214 ? -11.964 -8.964 9.580 1.00 96.50 214 LEU A O 1
ATOM 1702 N N . VAL A 1 215 ? -9.725 -8.722 9.568 1.00 97.81 215 VAL A N 1
ATOM 1703 C CA . VAL A 1 215 ? -9.654 -7.331 10.007 1.00 97.81 215 VAL A CA 1
ATOM 1704 C C . VAL A 1 215 ? -9.489 -6.435 8.786 1.00 97.81 215 VAL A C 1
ATOM 1706 O O . VAL A 1 215 ? -8.609 -6.642 7.957 1.00 97.81 215 VAL A O 1
ATOM 1709 N N . LEU A 1 216 ? -10.350 -5.433 8.673 1.00 97.44 216 LEU A N 1
ATOM 1710 C CA . LEU A 1 216 ? -10.333 -4.437 7.613 1.00 97.44 216 LEU A CA 1
ATOM 1711 C C . LEU A 1 216 ? -9.680 -3.168 8.156 1.00 97.44 216 LEU A C 1
ATOM 1713 O O . LEU A 1 216 ? -10.192 -2.564 9.104 1.00 97.44 216 LEU A O 1
ATOM 1717 N N . HIS A 1 217 ? -8.562 -2.768 7.559 1.00 97.75 217 HIS A N 1
ATOM 1718 C CA . HIS A 1 217 ? -7.860 -1.532 7.882 1.00 97.75 217 HIS A CA 1
ATOM 1719 C C . HIS A 1 217 ? -8.304 -0.408 6.938 1.00 97.75 217 HIS A C 1
ATOM 1721 O O . HIS A 1 217 ? -8.285 -0.596 5.719 1.00 97.75 217 HIS A O 1
ATOM 1727 N N . PRO A 1 218 ? -8.679 0.774 7.464 1.00 96.31 218 PRO A N 1
ATOM 1728 C CA . PRO A 1 218 ? -9.030 1.911 6.622 1.00 96.31 218 PRO A CA 1
ATOM 1729 C C . PRO A 1 218 ? -7.789 2.449 5.913 1.00 96.31 218 PRO A C 1
ATOM 1731 O O . PRO A 1 218 ? -6.813 2.814 6.569 1.00 96.31 218 PRO A O 1
ATOM 1734 N N . LEU A 1 219 ? -7.841 2.540 4.584 1.00 97.75 219 LEU A N 1
ATOM 1735 C CA . LEU A 1 219 ? -6.856 3.283 3.804 1.00 97.75 219 LEU A CA 1
ATOM 1736 C C . LEU A 1 219 ? -7.219 4.772 3.845 1.00 97.75 219 LEU A C 1
ATOM 1738 O O . LEU A 1 219 ? -8.257 5.158 3.315 1.00 97.75 219 LEU A O 1
ATOM 1742 N N . LEU A 1 220 ? -6.378 5.591 4.488 1.00 97.75 220 LEU A N 1
ATOM 1743 C CA . LEU A 1 220 ? -6.677 7.003 4.746 1.00 97.75 220 LEU A CA 1
ATOM 1744 C C . LEU A 1 220 ? -6.285 7.904 3.574 1.00 97.75 220 LEU A C 1
ATOM 1746 O O . LEU A 1 220 ? -7.093 8.695 3.096 1.00 97.75 220 LEU A O 1
ATOM 1750 N N . ILE A 1 221 ? -5.024 7.816 3.152 1.00 98.31 221 ILE A N 1
ATOM 1751 C CA . ILE A 1 221 ? -4.458 8.658 2.097 1.00 98.31 221 ILE A CA 1
ATOM 1752 C C . ILE A 1 221 ? -3.693 7.766 1.129 1.00 98.31 221 ILE A C 1
ATOM 1754 O O . ILE A 1 221 ? -2.878 6.945 1.553 1.00 98.31 221 ILE A O 1
ATOM 1758 N N . MET A 1 222 ? -3.937 7.978 -0.160 1.00 97.44 222 MET A N 1
ATOM 1759 C CA . MET A 1 222 ? -3.203 7.379 -1.264 1.00 97.44 222 MET A CA 1
ATOM 1760 C C . MET A 1 222 ? -2.616 8.498 -2.126 1.00 97.44 222 MET A C 1
ATOM 1762 O O . MET A 1 222 ? -3.300 9.481 -2.403 1.00 97.44 222 MET A O 1
ATOM 1766 N N . ASP A 1 223 ? -1.356 8.363 -2.525 1.00 94.88 223 ASP A N 1
ATOM 1767 C CA . ASP A 1 223 ? -0.643 9.347 -3.344 1.00 94.88 223 ASP A CA 1
ATOM 1768 C C . ASP A 1 223 ? -1.397 9.731 -4.625 1.00 94.88 223 ASP A C 1
ATOM 1770 O O . ASP A 1 223 ? -1.720 10.905 -4.801 1.00 94.88 223 ASP A O 1
ATOM 1774 N N . CYS A 1 224 ? -1.744 8.748 -5.460 1.00 93.12 224 CYS A N 1
ATOM 1775 C CA . CYS A 1 224 ? -2.361 8.991 -6.762 1.00 93.12 224 CYS A CA 1
ATOM 1776 C C . CYS A 1 224 ? -3.750 9.633 -6.655 1.00 93.12 224 CYS A C 1
ATOM 1778 O O . CYS A 1 224 ? -4.130 10.409 -7.524 1.00 93.12 224 CYS A O 1
ATOM 1780 N N . THR A 1 225 ? -4.489 9.392 -5.566 1.00 96.25 225 THR A N 1
ATOM 1781 C CA . THR A 1 225 ? -5.770 10.065 -5.302 1.00 96.25 225 THR A CA 1
ATOM 1782 C C . THR A 1 225 ? -5.622 11.583 -5.243 1.00 96.25 225 THR A C 1
ATOM 1784 O O . THR A 1 225 ? -6.525 12.307 -5.659 1.00 96.25 225 THR A O 1
ATOM 1787 N N . LEU A 1 226 ? -4.494 12.073 -4.721 1.00 96.06 226 LEU A N 1
ATOM 1788 C CA . LEU A 1 226 ? -4.273 13.497 -4.495 1.00 96.06 226 LEU A CA 1
ATOM 1789 C C . LEU A 1 226 ? -3.788 14.217 -5.752 1.00 96.06 226 LEU A C 1
ATOM 1791 O O . LEU A 1 226 ? -4.257 15.322 -6.010 1.00 96.06 226 LEU A O 1
ATOM 1795 N N . ASP A 1 227 ? -2.832 13.633 -6.481 1.00 90.12 227 ASP A N 1
ATOM 1796 C CA . ASP A 1 227 ? -2.101 14.313 -7.559 1.00 90.12 227 ASP A CA 1
ATOM 1797 C C . ASP A 1 227 ? -2.572 13.955 -8.979 1.00 90.12 227 ASP A C 1
ATOM 1799 O O . ASP A 1 227 ? -2.339 14.737 -9.901 1.00 90.12 227 ASP A O 1
ATOM 1803 N N . ASP A 1 228 ? -3.258 12.825 -9.186 1.00 90.56 228 ASP A N 1
ATOM 1804 C CA . ASP A 1 228 ? -3.724 12.436 -10.519 1.00 90.56 228 ASP A CA 1
ATOM 1805 C C . ASP A 1 228 ? -4.894 13.323 -10.974 1.00 90.56 228 ASP A C 1
ATOM 1807 O O . ASP A 1 228 ? -5.912 13.482 -10.295 1.00 90.56 228 ASP A O 1
ATOM 1811 N N . SER A 1 229 ? -4.768 13.835 -12.199 1.00 91.56 229 SER A N 1
ATOM 1812 C CA . SER A 1 229 ? -5.789 14.569 -12.953 1.00 91.56 229 SER A CA 1
ATOM 1813 C C . SER A 1 229 ? -7.173 13.907 -13.019 1.00 91.56 229 SER A C 1
ATOM 1815 O O . SER A 1 229 ? -8.164 14.601 -13.235 1.00 91.56 229 SER A O 1
ATOM 1817 N N . LYS A 1 230 ? -7.253 12.578 -12.874 1.00 93.38 230 LYS A N 1
ATOM 1818 C CA . LYS A 1 230 ? -8.512 11.813 -12.891 1.00 93.38 230 LYS A CA 1
ATOM 1819 C C . LYS A 1 230 ? -9.241 11.803 -11.549 1.00 93.38 230 LYS A C 1
ATOM 1821 O O . LYS A 1 230 ? -10.402 11.401 -11.512 1.00 93.38 230 LYS A O 1
ATOM 1826 N N . TYR A 1 231 ? -8.558 12.186 -10.475 1.00 95.88 231 TYR A N 1
ATOM 1827 C CA . TYR A 1 231 ? -9.066 12.158 -9.109 1.00 95.88 231 TYR A CA 1
ATOM 1828 C C . TYR A 1 231 ? -9.112 13.584 -8.554 1.00 95.88 231 TYR A C 1
ATOM 1830 O O . TYR A 1 231 ? -9.717 14.458 -9.175 1.00 95.88 231 TYR A O 1
ATOM 1838 N N . MET A 1 232 ? -8.505 13.847 -7.393 1.00 97.00 232 MET A N 1
ATOM 1839 C CA . MET A 1 232 ? -8.632 15.149 -6.743 1.00 97.00 232 MET A CA 1
ATOM 1840 C C . MET A 1 232 ? -7.810 16.249 -7.428 1.00 97.00 232 MET A C 1
ATOM 1842 O O . MET A 1 232 ? -8.187 17.417 -7.322 1.00 97.00 232 MET A O 1
ATOM 1846 N N . ASN A 1 233 ? -6.714 15.892 -8.114 1.00 95.56 233 ASN A N 1
ATOM 1847 C CA . ASN A 1 233 ? -5.845 16.810 -8.860 1.00 95.56 233 ASN A CA 1
ATOM 1848 C C . ASN A 1 233 ? -5.485 18.089 -8.074 1.00 95.56 233 ASN A C 1
ATOM 1850 O O . ASN A 1 233 ? -5.625 19.217 -8.559 1.00 95.56 233 ASN A O 1
ATOM 1854 N N . LEU A 1 234 ? -5.101 17.922 -6.810 1.00 96.50 234 LEU A N 1
ATOM 1855 C CA . LEU A 1 234 ? -4.834 19.035 -5.912 1.00 96.50 234 LEU A CA 1
ATOM 1856 C C . LEU A 1 234 ? -3.436 19.612 -6.161 1.00 96.50 234 LEU A C 1
ATOM 1858 O O . LEU A 1 234 ? -2.486 18.863 -6.362 1.00 96.50 234 LEU A O 1
ATOM 1862 N N . PRO A 1 235 ? -3.245 20.939 -6.071 1.00 95.81 235 PRO A N 1
ATOM 1863 C CA . PRO A 1 235 ? -1.909 21.493 -5.905 1.00 95.81 235 PRO A CA 1
ATOM 1864 C C . PR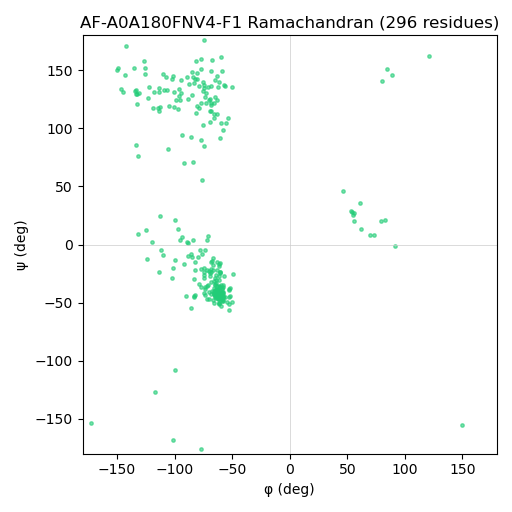O A 1 235 ? -1.347 21.107 -4.530 1.00 95.81 235 PRO A C 1
ATOM 1866 O O . PRO A 1 235 ? -2.100 20.831 -3.590 1.00 95.81 235 PRO A O 1
ATOM 1869 N N . PHE A 1 236 ? -0.021 21.143 -4.393 1.00 95.69 236 PHE A N 1
ATOM 1870 C CA . PHE A 1 236 ? 0.676 20.694 -3.187 1.00 95.69 236 PHE A CA 1
ATOM 1871 C C . PHE A 1 236 ? 0.111 21.290 -1.892 1.00 95.69 236 PHE A C 1
ATOM 1873 O O . PHE A 1 236 ? -0.174 20.546 -0.962 1.00 95.69 236 PHE A O 1
ATOM 1880 N N . GLU A 1 237 ? -0.082 22.607 -1.830 1.00 97.25 237 GLU A N 1
ATOM 1881 C CA . GLU A 1 237 ? -0.515 23.303 -0.614 1.00 97.25 237 GLU A CA 1
ATOM 1882 C C . GLU A 1 237 ? -1.930 22.869 -0.197 1.00 97.25 237 GLU A C 1
ATOM 1884 O O . GLU A 1 237 ? -2.249 22.775 0.990 1.00 97.25 237 GLU A O 1
ATOM 1889 N N . ALA A 1 238 ? -2.792 22.574 -1.176 1.00 97.94 238 ALA A N 1
ATOM 1890 C CA . ALA A 1 238 ? -4.127 22.052 -0.917 1.00 97.94 238 ALA A CA 1
ATOM 1891 C C . ALA A 1 238 ? -4.074 20.585 -0.472 1.00 97.94 238 ALA A C 1
ATOM 1893 O O . ALA A 1 238 ? -4.755 20.235 0.491 1.00 97.94 238 ALA A O 1
ATOM 1894 N N . ALA A 1 239 ? -3.254 19.758 -1.129 1.00 97.88 239 ALA A N 1
ATOM 1895 C CA . ALA A 1 239 ? -3.068 18.351 -0.787 1.00 97.88 239 ALA A CA 1
ATOM 1896 C C . ALA A 1 239 ? -2.487 18.180 0.625 1.00 97.88 239 ALA A C 1
ATOM 1898 O O . ALA A 1 239 ? -3.010 17.407 1.422 1.00 97.88 239 ALA A O 1
ATOM 1899 N N . GLU A 1 240 ? -1.454 18.949 0.965 1.00 98.31 240 GLU A N 1
ATOM 1900 C CA . GLU A 1 240 ? -0.822 18.939 2.283 1.00 98.31 240 GLU A CA 1
ATOM 1901 C C . GLU A 1 240 ? -1.822 19.317 3.375 1.00 98.31 240 GLU A C 1
ATOM 1903 O O . GLU A 1 240 ? -2.047 18.541 4.304 1.00 98.31 240 GLU A O 1
ATOM 1908 N N . ARG A 1 241 ? -2.508 20.456 3.224 1.00 98.50 241 ARG A N 1
ATOM 1909 C CA . ARG A 1 241 ? -3.532 20.894 4.180 1.00 98.50 241 ARG A CA 1
ATOM 1910 C C . ARG A 1 241 ? -4.657 19.868 4.327 1.00 98.50 241 ARG A C 1
ATOM 1912 O O . ARG A 1 241 ? -5.119 19.627 5.440 1.00 98.50 241 ARG A O 1
ATOM 1919 N N . TYR A 1 242 ? -5.096 19.263 3.225 1.00 98.44 242 TYR A N 1
ATOM 1920 C CA . TYR A 1 242 ? -6.131 18.230 3.237 1.00 98.44 242 TYR A CA 1
ATOM 1921 C C . TYR A 1 242 ? -5.693 17.003 4.048 1.00 98.44 242 TYR A C 1
ATOM 1923 O O . TYR A 1 242 ? -6.398 16.572 4.961 1.00 98.44 242 TYR A O 1
ATOM 1931 N N . CYS A 1 243 ? -4.495 16.488 3.775 1.00 98.50 243 CYS A N 1
ATOM 1932 C CA . CYS A 1 243 ? -3.928 15.337 4.470 1.00 98.50 243 CYS A CA 1
ATOM 1933 C C . CYS A 1 243 ? -3.684 15.607 5.960 1.00 98.50 243 CYS A C 1
ATOM 1935 O O . CYS A 1 243 ? -4.027 14.769 6.793 1.00 98.50 243 CYS A O 1
ATOM 1937 N N . LEU A 1 244 ? -3.146 16.777 6.316 1.00 98.12 244 LEU A N 1
ATOM 1938 C CA . LEU A 1 244 ? -2.924 17.156 7.714 1.00 98.12 244 LEU A CA 1
ATOM 1939 C C . LEU A 1 244 ? -4.245 17.256 8.490 1.00 98.12 244 LEU A C 1
ATOM 1941 O O . LEU A 1 244 ? -4.328 16.774 9.620 1.00 98.12 244 LEU A O 1
ATOM 1945 N N . ASN A 1 245 ? -5.302 17.786 7.866 1.00 98.12 245 ASN A N 1
ATOM 1946 C CA . ASN A 1 245 ? -6.639 17.809 8.462 1.00 98.12 245 ASN A CA 1
ATOM 1947 C C . ASN A 1 245 ? -7.199 16.395 8.693 1.00 98.12 245 ASN A C 1
ATOM 1949 O O . ASN A 1 245 ? -7.814 16.148 9.730 1.00 98.12 245 ASN A O 1
ATOM 1953 N N . LEU A 1 246 ? -6.990 15.457 7.761 1.00 98.12 246 LEU A N 1
ATOM 1954 C CA . LEU A 1 246 ? -7.392 14.057 7.947 1.00 98.12 246 LEU A CA 1
ATOM 1955 C C . LEU A 1 246 ? -6.620 13.389 9.090 1.00 98.12 246 LEU A C 1
ATOM 1957 O O . LEU A 1 246 ? -7.224 12.731 9.937 1.00 98.12 246 LEU A O 1
ATOM 1961 N N . ILE A 1 247 ? -5.299 13.576 9.148 1.00 97.88 247 ILE A N 1
ATOM 1962 C CA . ILE A 1 247 ? -4.454 13.036 10.223 1.00 97.88 247 ILE A CA 1
ATOM 1963 C C . ILE A 1 247 ? -4.895 13.592 11.582 1.00 97.88 247 ILE A C 1
ATOM 1965 O O . ILE A 1 247 ? -4.965 12.843 12.558 1.00 97.88 247 ILE A O 1
ATOM 1969 N N . GLU A 1 248 ? -5.256 14.874 11.653 1.00 96.25 248 GLU A N 1
ATOM 1970 C CA . GLU A 1 248 ? -5.762 15.481 12.883 1.00 96.25 248 GLU A CA 1
ATOM 1971 C C . GLU A 1 248 ? -7.116 14.900 13.312 1.00 96.25 248 GLU A C 1
ATOM 1973 O O . GLU A 1 248 ? -7.300 14.590 14.488 1.00 96.25 248 GLU A O 1
ATOM 1978 N N . GLN A 1 249 ? -8.032 14.633 12.377 1.00 95.69 249 GLN A N 1
ATOM 1979 C CA . GLN A 1 249 ? -9.277 13.921 12.693 1.00 95.69 249 GLN A CA 1
ATOM 1980 C C . GLN A 1 249 ? -9.004 12.520 13.261 1.00 95.69 249 GLN A C 1
ATOM 1982 O O . GLN A 1 249 ? -9.614 12.125 14.257 1.00 95.69 249 GLN A O 1
ATOM 1987 N N . VAL A 1 250 ? -8.046 11.778 12.689 1.00 96.31 250 VAL A N 1
ATOM 1988 C CA . VAL A 1 250 ? -7.626 10.474 13.236 1.00 96.31 250 VAL A CA 1
ATOM 1989 C C . VAL A 1 250 ? -7.059 10.621 14.645 1.00 96.31 250 VAL A C 1
ATOM 1991 O O . VAL A 1 250 ? -7.377 9.817 15.524 1.00 96.31 250 VAL A O 1
ATOM 1994 N N . ARG A 1 251 ? -6.238 11.650 14.874 1.00 93.88 251 ARG A N 1
ATOM 1995 C CA . ARG A 1 251 ? -5.635 11.943 16.176 1.00 93.88 251 ARG A CA 1
ATOM 1996 C C . ARG A 1 251 ? -6.703 12.252 17.225 1.00 93.88 251 ARG A C 1
ATOM 1998 O O . ARG A 1 251 ? -6.645 11.704 18.325 1.00 93.88 251 ARG A O 1
ATOM 2005 N N . GLN A 1 252 ? -7.698 13.068 16.892 1.00 92.75 252 GLN A N 1
ATOM 2006 C CA . GLN A 1 252 ? -8.818 13.389 17.783 1.00 92.75 252 GLN A CA 1
ATOM 2007 C C . GLN A 1 252 ? -9.672 12.160 18.097 1.00 92.75 252 GLN A C 1
ATOM 2009 O O . GLN A 1 252 ? -10.075 11.972 19.244 1.00 92.75 252 GLN A O 1
ATOM 2014 N N . ALA A 1 253 ? -9.883 11.302 17.098 1.00 91.94 253 ALA A N 1
ATOM 2015 C CA . ALA A 1 253 ? -10.658 10.075 17.212 1.00 91.94 253 ALA A CA 1
ATOM 2016 C C . ALA A 1 253 ? -9.867 8.877 17.764 1.00 91.94 253 ALA A C 1
ATOM 2018 O O . ALA A 1 253 ? -10.397 7.773 17.781 1.00 91.94 253 ALA A O 1
ATOM 2019 N N . GLY A 1 254 ? -8.598 9.017 18.169 1.00 92.12 254 GLY A N 1
ATOM 2020 C CA . GLY A 1 254 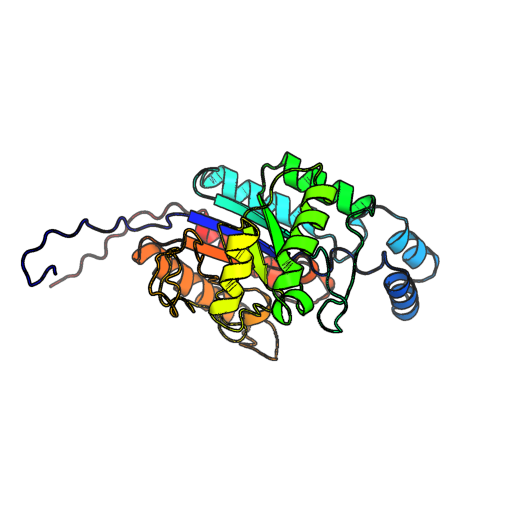? -7.840 7.893 18.733 1.00 92.12 254 GLY A CA 1
ATOM 2021 C C . GLY A 1 254 ? -7.661 6.707 17.764 1.00 92.12 254 GLY A C 1
ATOM 2022 O O . GLY A 1 254 ? -7.802 5.551 18.187 1.00 92.12 254 GLY A O 1
ATOM 2023 N N . GLY A 1 255 ? -7.497 6.978 16.464 1.00 94.19 255 GLY A N 1
ATOM 2024 C CA . GLY A 1 255 ? -7.526 5.984 15.381 1.00 94.19 255 GLY A CA 1
ATOM 2025 C C . GLY A 1 255 ? -6.156 5.560 14.844 1.00 94.19 255 GLY A C 1
ATOM 2026 O O . GLY A 1 255 ? -5.114 5.845 15.435 1.00 94.19 255 GLY A O 1
ATOM 2027 N N . GLU A 1 256 ? -6.160 4.861 13.711 1.00 95.75 256 GLU A N 1
ATOM 2028 C CA . GLU A 1 256 ? -4.977 4.445 12.956 1.00 95.75 256 GLU A CA 1
ATOM 2029 C C . GLU A 1 256 ? -4.831 5.266 11.668 1.00 95.75 256 GLU A C 1
ATOM 2031 O O . GLU A 1 256 ? -5.814 5.619 11.017 1.00 95.75 256 GLU A O 1
ATOM 2036 N N . VAL A 1 257 ? -3.589 5.564 11.292 1.00 97.75 257 VAL A N 1
ATOM 2037 C CA . VAL A 1 257 ? -3.251 6.213 10.020 1.00 97.75 257 VAL A CA 1
ATOM 2038 C C . VAL A 1 257 ? -2.674 5.156 9.086 1.00 97.75 257 VAL A C 1
ATOM 2040 O O . VAL A 1 257 ? -1.642 4.568 9.399 1.00 97.75 257 VAL A O 1
ATOM 2043 N N . SER A 1 258 ? -3.308 4.920 7.938 1.00 97.81 258 SER A N 1
ATOM 2044 C CA . SER A 1 258 ? -2.758 4.081 6.867 1.00 97.81 258 SER A CA 1
ATOM 2045 C C . SER A 1 258 ? -2.491 4.931 5.631 1.00 97.81 258 SER A C 1
ATOM 2047 O O . SER A 1 258 ? -3.416 5.521 5.071 1.00 97.81 258 SER A O 1
ATOM 2049 N N . LEU A 1 259 ? -1.223 5.007 5.233 1.00 98.25 259 LEU A N 1
ATOM 2050 C CA . LEU A 1 259 ? -0.766 5.749 4.061 1.00 98.25 259 LEU A CA 1
ATOM 2051 C C . LEU A 1 259 ? -0.390 4.762 2.957 1.00 98.25 259 LEU A C 1
ATOM 2053 O O . LEU A 1 259 ? 0.343 3.812 3.232 1.00 98.25 259 LEU A O 1
ATOM 2057 N N . LEU A 1 260 ? -0.847 4.988 1.727 1.00 97.81 260 LEU A N 1
ATOM 2058 C CA . LEU A 1 260 ? -0.438 4.245 0.534 1.00 97.81 260 LEU A CA 1
ATOM 2059 C C . LEU A 1 260 ? 0.344 5.149 -0.408 1.00 97.81 260 LEU A C 1
ATOM 2061 O O . LEU A 1 260 ? -0.173 6.137 -0.915 1.00 97.81 260 LEU A O 1
ATOM 2065 N N . TRP A 1 261 ? 1.594 4.785 -0.648 1.00 96.31 261 TRP A N 1
ATOM 2066 C CA . TRP A 1 261 ? 2.434 5.463 -1.623 1.00 96.31 261 TRP A CA 1
ATOM 2067 C C . TRP A 1 261 ? 3.164 4.436 -2.473 1.00 96.31 261 TRP A C 1
ATOM 2069 O O . TRP A 1 261 ? 3.803 3.525 -1.936 1.00 96.31 261 TRP A O 1
ATOM 2079 N N . HIS A 1 262 ? 3.133 4.634 -3.779 1.00 94.00 262 HIS A N 1
ATOM 2080 C CA . HIS A 1 262 ? 3.798 3.768 -4.736 1.00 94.00 262 HIS A CA 1
ATOM 2081 C C . HIS A 1 262 ? 5.267 4.180 -4.890 1.00 94.00 262 HIS A C 1
ATOM 2083 O O . HIS A 1 262 ? 5.633 5.351 -4.758 1.00 94.00 262 HIS A O 1
ATOM 2089 N N . ASN A 1 263 ? 6.151 3.219 -5.169 1.00 90.38 263 ASN A N 1
ATOM 2090 C CA . ASN A 1 263 ? 7.587 3.496 -5.290 1.00 90.38 263 ASN A CA 1
ATOM 2091 C C . ASN A 1 263 ? 7.891 4.455 -6.457 1.00 90.38 263 ASN A C 1
ATOM 2093 O O . ASN A 1 263 ? 8.694 5.378 -6.332 1.00 90.38 263 ASN A O 1
ATOM 2097 N N . ASN A 1 264 ? 7.207 4.284 -7.584 1.00 86.44 264 ASN A N 1
ATOM 2098 C CA . ASN A 1 264 ? 7.348 5.138 -8.761 1.00 86.44 264 ASN A CA 1
ATOM 2099 C C . ASN A 1 264 ? 6.860 6.578 -8.524 1.00 86.44 264 ASN A C 1
ATOM 2101 O O . ASN A 1 264 ? 7.329 7.485 -9.207 1.00 86.44 264 ASN A O 1
ATOM 2105 N N . SER A 1 265 ? 5.995 6.827 -7.540 1.00 86.38 265 SER A N 1
ATOM 2106 C CA . SER A 1 265 ? 5.572 8.187 -7.188 1.00 86.38 265 SER A CA 1
ATOM 2107 C C . SER A 1 265 ? 6.695 9.015 -6.569 1.00 86.38 265 SER A C 1
ATOM 2109 O O . SER A 1 265 ? 6.653 10.239 -6.647 1.00 86.38 265 SER A O 1
ATOM 2111 N N . PHE A 1 266 ? 7.737 8.376 -6.025 1.00 84.25 266 PHE A N 1
ATOM 2112 C CA . PHE A 1 266 ? 8.920 9.070 -5.507 1.00 84.25 266 PHE A CA 1
ATOM 2113 C C . PHE A 1 266 ? 9.892 9.533 -6.599 1.00 84.25 266 PHE A C 1
ATOM 2115 O O . PHE A 1 266 ? 10.892 10.177 -6.288 1.00 84.25 266 PHE A O 1
ATOM 2122 N N . THR A 1 267 ? 9.656 9.194 -7.868 1.00 82.88 267 THR A N 1
ATOM 2123 C CA . THR A 1 267 ? 10.587 9.510 -8.952 1.00 82.88 267 THR A CA 1
ATOM 2124 C C . THR A 1 267 ? 10.615 11.026 -9.230 1.00 82.88 267 THR A C 1
ATOM 2126 O O . THR A 1 267 ? 9.643 11.558 -9.769 1.00 82.88 267 THR A O 1
ATOM 2129 N N . PRO A 1 268 ? 11.745 11.734 -8.999 1.00 66.12 268 PRO A N 1
ATOM 2130 C CA . PRO A 1 268 ? 11.816 13.195 -9.159 1.00 66.12 268 PRO A CA 1
ATOM 2131 C C . PRO A 1 268 ? 11.534 13.682 -10.588 1.00 66.12 268 PRO A C 1
ATOM 2133 O O . PRO A 1 268 ? 11.055 14.792 -10.800 1.00 66.12 268 PRO A O 1
ATOM 2136 N N . ALA A 1 269 ? 11.809 12.834 -11.585 1.00 62.75 269 ALA A N 1
ATOM 2137 C CA . ALA A 1 269 ? 11.600 13.139 -13.000 1.00 62.75 269 ALA A CA 1
ATOM 2138 C C . ALA A 1 269 ? 10.120 13.302 -13.394 1.00 62.75 269 ALA A C 1
ATOM 2140 O O . ALA A 1 269 ? 9.845 13.754 -14.502 1.00 62.75 269 ALA A O 1
ATOM 2141 N N . LEU A 1 270 ? 9.179 12.933 -12.518 1.00 66.81 270 LEU A N 1
ATOM 2142 C CA . LEU A 1 270 ? 7.747 13.117 -12.756 1.00 66.81 270 LEU A CA 1
ATOM 2143 C C . LEU A 1 270 ? 7.278 14.553 -12.485 1.00 66.81 270 LEU A C 1
ATOM 2145 O O . LEU A 1 270 ? 6.145 14.879 -12.820 1.00 66.81 270 LEU A O 1
ATOM 2149 N N . GLY A 1 271 ? 8.115 15.406 -11.875 1.00 69.69 271 GLY A N 1
ATOM 2150 C CA . GLY A 1 271 ? 7.724 16.772 -11.509 1.00 69.69 271 GLY A CA 1
ATOM 2151 C C . GLY A 1 271 ? 6.572 16.832 -10.498 1.00 69.69 271 GLY A C 1
ATOM 2152 O O . GLY A 1 271 ? 5.988 17.895 -10.305 1.00 69.69 271 GLY A O 1
ATOM 2153 N N . ASN A 1 272 ? 6.236 15.701 -9.867 1.00 82.19 272 ASN A N 1
ATOM 2154 C CA . ASN A 1 272 ? 5.178 15.614 -8.873 1.00 82.19 272 ASN A CA 1
ATOM 2155 C C . ASN A 1 272 ? 5.689 16.084 -7.500 1.00 82.19 272 ASN A C 1
ATOM 2157 O O . ASN A 1 272 ? 6.888 16.094 -7.211 1.00 82.19 272 ASN A O 1
ATOM 2161 N N . TYR A 1 273 ? 4.762 16.482 -6.633 1.00 92.62 273 TYR A N 1
ATOM 2162 C CA . TYR A 1 273 ? 5.083 16.869 -5.259 1.00 92.62 273 TYR A CA 1
ATOM 2163 C C . TYR A 1 273 ? 5.061 15.678 -4.288 1.00 92.62 273 TYR A C 1
ATOM 2165 O O . TYR A 1 273 ? 5.260 15.872 -3.089 1.00 92.62 273 TYR A O 1
ATOM 2173 N N . SER A 1 274 ? 4.800 14.461 -4.776 1.00 92.44 274 SER A N 1
ATOM 2174 C CA . SER A 1 274 ? 4.525 13.276 -3.957 1.00 92.44 274 SER A CA 1
ATOM 2175 C C . SER A 1 274 ? 5.632 12.949 -2.937 1.00 92.44 274 SER A C 1
ATOM 2177 O O . SER A 1 274 ? 5.288 12.776 -1.762 1.00 92.44 274 SER A O 1
ATOM 2179 N N . PRO A 1 275 ? 6.944 12.973 -3.281 1.00 92.50 275 PRO A N 1
ATOM 2180 C CA . PRO A 1 275 ? 8.001 12.780 -2.288 1.00 92.50 275 PRO A CA 1
ATOM 2181 C C . PRO A 1 275 ? 7.988 13.856 -1.196 1.00 92.50 275 PRO A C 1
ATOM 2183 O O . PRO A 1 275 ? 8.118 13.537 -0.017 1.00 92.50 275 PRO A O 1
ATOM 2186 N N . ARG A 1 276 ? 7.798 15.128 -1.578 1.00 94.62 276 ARG A N 1
ATOM 2187 C CA . ARG A 1 276 ? 7.761 16.261 -0.638 1.00 94.62 276 ARG A CA 1
ATOM 2188 C C . ARG A 1 276 ? 6.572 16.153 0.310 1.00 94.62 276 ARG A C 1
ATOM 2190 O O . ARG A 1 276 ? 6.725 16.381 1.507 1.00 94.62 276 ARG A O 1
ATOM 2197 N N . LEU A 1 277 ? 5.404 15.796 -0.222 1.00 96.38 277 LEU A N 1
ATOM 2198 C CA . LEU A 1 277 ? 4.210 15.582 0.581 1.00 96.38 277 LEU A CA 1
ATOM 2199 C C . LEU A 1 277 ? 4.421 14.427 1.556 1.00 96.38 277 LEU A C 1
ATOM 2201 O O . LEU A 1 277 ? 4.156 14.600 2.739 1.00 96.38 277 LEU A O 1
ATOM 2205 N N . TYR A 1 278 ? 4.961 13.295 1.099 1.00 97.00 278 TYR A N 1
ATOM 2206 C CA . TYR A 1 278 ? 5.250 12.168 1.982 1.00 97.00 278 TYR A CA 1
ATOM 2207 C C . TYR A 1 278 ? 6.135 12.578 3.166 1.00 97.00 278 TYR A C 1
ATOM 2209 O O . TYR A 1 278 ? 5.772 12.325 4.315 1.00 97.00 278 TYR A O 1
ATOM 2217 N N . SER A 1 279 ? 7.242 13.282 2.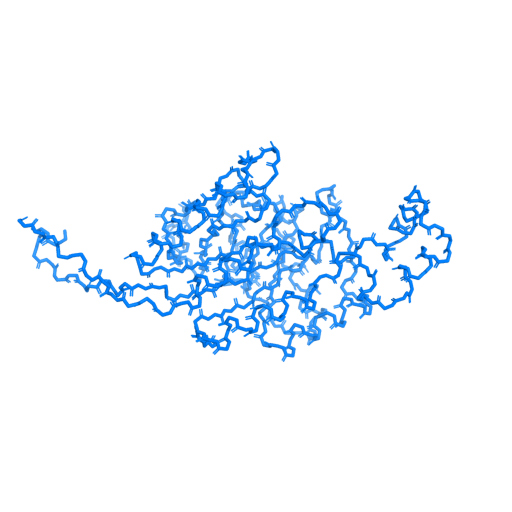902 1.00 96.06 279 SER A N 1
ATOM 2218 C CA . SER A 1 279 ? 8.129 13.787 3.957 1.00 96.06 279 SER A CA 1
ATOM 2219 C C . SER A 1 279 ? 7.409 14.726 4.931 1.00 96.06 279 SER A C 1
ATOM 2221 O O . SER A 1 279 ? 7.595 14.607 6.140 1.00 96.06 279 SER A O 1
ATOM 2223 N N . SER A 1 280 ? 6.557 15.629 4.430 1.00 96.75 280 SER A N 1
ATOM 2224 C CA . SER A 1 280 ? 5.766 16.534 5.276 1.00 96.75 280 SER A CA 1
ATOM 2225 C C . SER A 1 280 ? 4.822 15.773 6.213 1.00 96.75 280 SER A C 1
ATOM 2227 O O . SER A 1 280 ? 4.793 16.029 7.420 1.00 96.75 280 SER A O 1
ATOM 2229 N N . LEU A 1 281 ? 4.111 14.766 5.692 1.00 97.62 281 LEU A N 1
ATOM 2230 C CA . LEU A 1 281 ? 3.207 13.948 6.501 1.00 97.62 281 LEU A CA 1
ATOM 2231 C C . LEU A 1 281 ? 3.965 13.156 7.569 1.00 97.62 281 LEU A C 1
ATOM 2233 O O . LEU A 1 281 ? 3.519 13.109 8.714 1.00 97.62 281 LEU A O 1
ATOM 2237 N N . LEU A 1 282 ? 5.119 12.569 7.234 1.00 97.00 282 LEU A N 1
ATOM 2238 C CA . LEU A 1 282 ? 5.925 11.849 8.222 1.00 97.00 282 LEU A CA 1
ATOM 2239 C C . LEU A 1 282 ? 6.450 12.774 9.324 1.00 97.00 282 LEU A C 1
ATOM 2241 O O . LEU A 1 282 ? 6.414 12.394 10.494 1.00 97.00 282 LEU A O 1
ATOM 2245 N N . ASN A 1 283 ? 6.871 13.993 8.976 1.00 95.88 283 ASN A N 1
ATOM 2246 C CA . ASN A 1 283 ? 7.294 14.986 9.960 1.00 95.88 283 ASN A CA 1
ATOM 2247 C C . ASN A 1 283 ? 6.150 15.313 10.933 1.00 95.88 283 ASN A C 1
ATOM 2249 O O . ASN A 1 283 ? 6.348 15.219 12.144 1.00 95.88 283 ASN A O 1
ATOM 2253 N N . ASN A 1 284 ? 4.929 15.562 10.441 1.00 95.62 284 ASN A N 1
ATOM 2254 C CA . ASN A 1 284 ? 3.768 15.787 11.314 1.00 95.62 284 ASN A CA 1
ATOM 2255 C C . ASN A 1 284 ? 3.435 14.572 12.199 1.00 95.62 284 ASN A C 1
ATOM 2257 O O . ASN A 1 284 ? 3.032 14.722 13.352 1.00 95.62 284 ASN A O 1
ATOM 2261 N N . LEU A 1 285 ? 3.596 13.357 11.672 1.00 94.94 285 LEU A N 1
ATOM 2262 C CA . LEU A 1 285 ? 3.372 12.125 12.432 1.00 94.94 285 LEU A CA 1
ATOM 2263 C C . LEU A 1 285 ? 4.436 11.888 13.515 1.00 94.94 285 LEU A C 1
ATOM 2265 O O . LEU A 1 285 ? 4.157 11.172 14.480 1.00 94.94 285 LEU A O 1
ATOM 2269 N N . SER A 1 286 ? 5.625 12.475 13.365 1.00 89.56 286 SER A N 1
ATOM 2270 C CA . SER A 1 286 ? 6.725 12.368 14.327 1.00 89.56 286 SER A CA 1
ATOM 2271 C C . SER A 1 286 ? 6.618 13.343 15.504 1.00 89.56 286 SER A C 1
ATOM 2273 O O . SER A 1 286 ? 7.195 13.087 16.562 1.00 89.56 286 SER A O 1
ATOM 2275 N N . GLU A 1 287 ? 5.870 14.440 15.354 1.00 81.00 287 GLU A N 1
ATOM 2276 C CA . GLU A 1 287 ? 5.780 15.479 16.377 1.00 81.00 287 GLU A CA 1
ATOM 2277 C C . GLU A 1 287 ? 5.005 14.998 17.623 1.00 81.00 287 GLU A C 1
ATOM 2279 O O . GLU A 1 287 ? 3.840 14.581 17.532 1.00 81.00 287 GLU A O 1
ATOM 2284 N N . PRO A 1 288 ? 5.608 15.072 18.827 1.00 65.31 288 PRO A N 1
ATOM 2285 C CA . PRO A 1 288 ? 4.890 14.835 20.068 1.00 65.31 288 PRO A CA 1
ATOM 2286 C C . PRO A 1 288 ? 3.913 15.991 20.302 1.00 65.31 288 PRO A C 1
ATOM 2288 O O . PRO A 1 288 ? 4.304 17.093 20.681 1.00 65.31 288 PRO A O 1
ATOM 2291 N N . HIS A 1 289 ? 2.620 15.750 20.085 1.00 58.97 289 HIS A N 1
ATOM 2292 C CA . HIS A 1 289 ? 1.606 16.765 20.352 1.00 58.97 289 HIS A CA 1
ATOM 2293 C C . HIS A 1 289 ? 1.528 17.077 21.849 1.00 58.97 289 HIS A C 1
ATOM 2295 O O . HIS A 1 289 ? 1.001 16.297 22.645 1.00 58.97 289 HIS A O 1
ATOM 2301 N N . ILE A 1 290 ? 2.003 18.266 22.215 1.00 45.47 290 ILE A N 1
ATOM 2302 C CA . ILE A 1 290 ? 1.670 18.905 23.483 1.00 45.47 290 ILE A CA 1
ATOM 2303 C C . ILE A 1 290 ? 0.190 19.276 23.394 1.00 45.47 290 ILE A C 1
ATOM 2305 O O . ILE A 1 290 ? -0.219 20.015 22.500 1.00 45.47 290 ILE A O 1
ATOM 2309 N N . HIS A 1 291 ? -0.629 18.741 24.301 1.00 44.06 291 HIS A N 1
ATOM 2310 C CA . HIS A 1 291 ? -2.014 19.170 24.464 1.00 44.06 291 HIS A CA 1
ATOM 2311 C C . HIS A 1 291 ? -2.042 20.656 24.843 1.00 44.06 291 HIS A C 1
ATOM 2313 O O . HIS A 1 291 ? -2.039 21.011 26.019 1.00 44.06 291 HIS A O 1
ATOM 2319 N N . THR A 1 292 ? -2.128 21.545 23.858 1.00 37.94 292 THR A N 1
ATOM 2320 C CA . THR A 1 292 ? -2.719 22.860 24.075 1.00 37.94 292 THR A CA 1
ATOM 2321 C C . THR A 1 292 ? -4.218 22.628 24.165 1.00 37.94 292 THR A C 1
ATOM 2323 O O . THR A 1 292 ? -4.954 22.654 23.184 1.00 37.94 292 THR A O 1
ATOM 2326 N N . GLY A 1 293 ? -4.668 22.281 25.372 1.00 35.09 293 GLY A N 1
ATOM 2327 C CA . GLY A 1 293 ? -6.083 22.278 25.688 1.00 35.09 293 GLY A CA 1
ATOM 2328 C C . GLY A 1 293 ? -6.634 23.650 25.333 1.00 35.09 293 GLY A C 1
ATOM 2329 O O . GLY A 1 293 ? -6.311 24.639 25.991 1.00 35.09 293 GLY A O 1
ATOM 2330 N N . SER A 1 294 ? -7.43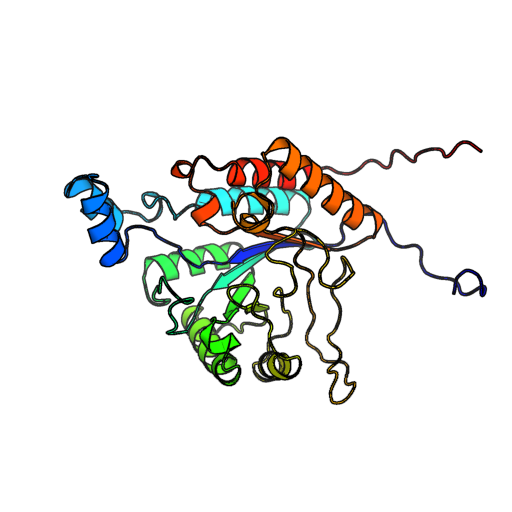3 23.719 24.272 1.00 34.81 294 SER A N 1
ATOM 2331 C CA . SER A 1 294 ? -8.336 24.832 24.055 1.00 34.81 294 SER A CA 1
ATOM 2332 C C . SER A 1 294 ? -9.187 24.918 25.315 1.00 34.81 294 SER A C 1
ATOM 2334 O O . SER A 1 294 ? -10.048 24.073 25.556 1.00 34.81 294 SER A O 1
ATOM 2336 N N . LYS A 1 295 ? -8.890 25.901 26.166 1.00 35.56 295 LYS A N 1
ATOM 2337 C CA . LYS A 1 295 ? -9.866 26.415 27.114 1.00 35.56 295 LYS A CA 1
ATOM 2338 C C . LYS A 1 295 ? -11.032 26.889 26.252 1.00 35.56 295 LYS A C 1
ATOM 2340 O O . LYS A 1 295 ? -10.949 27.953 25.644 1.00 35.56 295 LYS A O 1
ATOM 2345 N N . CYS A 1 296 ? -12.068 26.065 26.127 1.00 33.47 296 CYS A N 1
ATOM 2346 C CA . CYS A 1 296 ? -13.391 26.584 25.835 1.00 33.47 296 CYS A CA 1
ATOM 2347 C C . CYS A 1 296 ? -13.715 27.519 26.998 1.00 33.47 296 CYS A C 1
ATOM 2349 O O . CYS A 1 296 ? -13.901 27.072 28.128 1.00 33.47 296 CYS A O 1
ATOM 2351 N N . ASN A 1 297 ? -13.634 28.816 26.721 1.00 34.91 297 ASN A N 1
ATOM 2352 C CA . ASN A 1 297 ? -14.349 29.801 27.501 1.00 34.91 297 ASN A CA 1
ATOM 2353 C C . ASN A 1 297 ? -15.844 29.600 27.227 1.00 34.91 297 ASN A C 1
ATOM 2355 O O . ASN A 1 297 ? -16.221 29.458 26.063 1.00 34.91 297 ASN A O 1
ATOM 2359 N N . GLU A 1 298 ? -16.596 29.654 28.328 1.00 32.84 298 GLU A N 1
ATOM 2360 C CA . GLU A 1 298 ? -18.061 29.712 28.484 1.00 32.84 298 GLU A CA 1
ATOM 2361 C C . GLU A 1 298 ? -18.835 28.389 28.397 1.00 32.84 298 GLU A C 1
ATOM 2363 O O . GLU A 1 298 ? -18.952 27.783 27.310 1.00 32.84 298 GLU A O 1
#

pLDDT: mean 89.59, std 12.46, range [32.84, 98.62]

Sequence (298 aa):
MRQAGIPLPEEKRGIRKIYLTRDVDAPFLYRSWKGFVRSLLDKRGIAASLKGKFGAPEGDPYYTFPDIFRQDEQLRELVGDNRCRSVYFFIAGGNTKEDKPHYSLRNSDIQQLLRQISARQALLGLHASYEAGLNPVLIAKEKKALEKAVGGSKIHLSRHHFLACREPE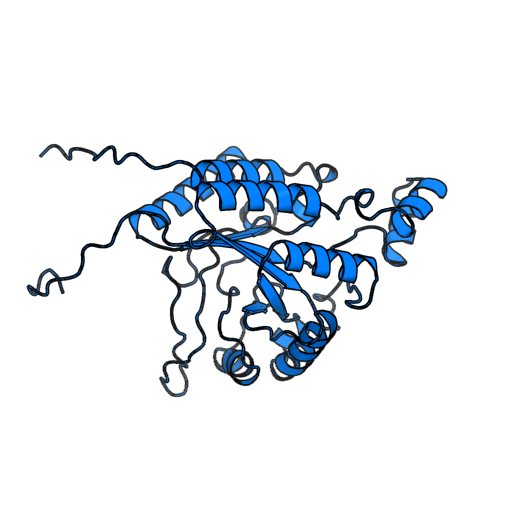DADMLEKAGITDDFTLGYADVAGFRLGTSRPVRRINPADCRLSPLVLHPLLIMDCTLDDSKYMNLPFEAAERYCLNLIEQVRQAGGEVSLLWHNNSFTPALGNYSPRLYSSLLNNLSEPHIHTGSKCNE

Radius of gyration: 20.41 Å; Cα contacts (8 Å, |Δi|>4): 530; chains: 1; bounding box: 54×50×60 Å

Foldseek 3Di:
DVVVVDDDPDQQFFAQAEEAEAEAQDQFQQQDPVSLVVCVVVVVDNVLSCCSRPNDSVSGLLNQVVVVLVLLVVLCVLPHPNRYAYEYAYEQDDDDPLSPPDDDLPDPVVLVVLVVCVVSVHAYAHQQEVVCLVPVLCVLVSQVSVCVSNVNDHHQEYEYRVLSNDDLVSCVSSVVSNHQEYASQDDLQDFAFSVPDLAWDFDQRPVVRDRGSHIYHTAGEELCQCCPPVHVNDDPVRSLVVSVVRNNVCSRNSGHYYYYYYSSQCRVVVVDCRVVSVSSNSVVSSDDDDPPPPPPDD

Mean predicted aligned error: 6.26 Å

Nearest PDB structures (foldseek):
  1svi-assembly1_A  TM=3.955E-01  e=1.120E-01  Bacillus subtilis
  1sul-assembly2_B  TM=3.815E-01  e=1.500E-01  Bacillus subtilis
  8hzy-assembly1_A  TM=2.781E-01  e=2.748E-02  Homo sapiens
  8hzy-assembly2_B  TM=2.850E-01  e=3.904E-02  Homo sapiens
  4lk3-assembly1_A  TM=2.777E-01  e=7.145E+00  Homo sapiens

Secondary structure (DSSP, 8-state):
-GGGT--PPPP--S--EEEEEEEES-S-SSSSHHHHHHHHHTT--HHHHHHHHHS-GGGSTT--HHHHHHHHHHHHHHH-TTTEEEEEEEE----SSTTPSP--TTSHHHHHHHHHHHHTT-EEEEEE-HHHHH-GGGHHHHHHHHHHHTTTPPP-EEEEGGG----GGGHHHHHHTT--EE-----SSS-S-TTSSSS-EEEEPTTT--EEEEEEPP--EEHHHHH-TTTT---HHHHHHHHHHHHHHHHHTT-EEEEE--GGGG-GGG--SHHHHHHHHHHHHHS-----------

Solvent-accessible surface area (backbone atoms only — not comparable to full-atom values): 15986 Å² total; per-residue (Å²): 92,67,94,69,71,46,87,67,83,80,76,63,64,39,67,61,34,37,36,50,32,30,52,55,63,51,64,56,58,24,56,49,76,68,18,32,54,48,31,52,73,69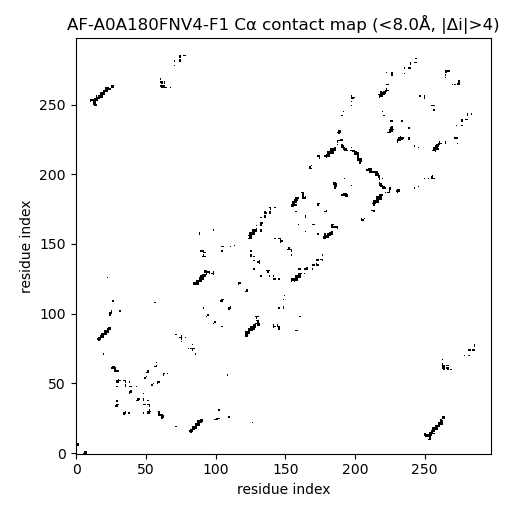,66,58,41,72,69,50,25,50,42,36,42,73,44,64,65,80,69,22,71,18,39,36,56,70,64,51,51,54,54,53,49,53,44,23,71,71,64,31,70,92,30,32,46,45,36,41,22,40,60,43,54,50,81,46,82,77,37,54,60,81,71,59,65,82,38,69,66,50,44,48,49,52,51,55,40,53,76,65,73,38,45,62,24,35,20,37,22,43,42,24,46,77,40,36,81,43,41,47,57,25,46,50,47,43,20,58,60,64,76,62,48,86,56,35,33,36,31,38,42,90,43,41,76,71,59,81,72,49,57,52,36,43,45,74,55,53,33,40,37,35,52,33,47,41,52,68,54,47,71,39,56,64,69,76,37,45,50,70,39,66,38,62,42,84,89,77,68,42,77,43,82,34,30,41,35,34,27,36,42,44,52,63,21,38,59,33,82,90,35,55,46,41,55,64,72,56,41,48,53,51,52,53,52,51,53,48,51,24,22,67,66,36,12,40,49,25,40,39,46,45,46,50,56,52,25,74,91,70,76,64,59,51,51,62,48,51,52,52,53,48,53,63,71,55,55,83,80,73,83,76,71,76,76,77,78,132